Protein AF-A0AAD9DFZ0-F1 (afdb_monomer_lite)

Foldseek 3Di:
DDFAWQDCPPVPQTDTPVQLVQLVDLQHAHDLSLLQVLLVCCLVPVQPQPPRDPPDPDDPDDDDDDDQFAQEAEAEDRQVVLVCLLAPDDLVPLVVLCVVVVVLCLDDDPPDDLAHKYKYKYKHWFFLCSLPSPPDPDVPDDPGGQAIWIKIKIWIWHQHPVRQIDTDIAIEIAFLAPPPCVSSSQSSVLSVVSSVVSVHVPDDPDPDSPRHDYHYADYNHAPDRHLRSLSRSLLVSLVSSLQSDRPDPDPSDDDRVSSVVSSQVSCVVQVHRVRNSVSSSVVSSVVSNVNSVVPDDD

pLDDT: mean 82.96, std 17.92, range [28.12, 98.44]

Radius of gyration: 19.8 Å; chains: 1; bounding box: 48×50×58 Å

InterPro domains:
  IPR003653 Ulp1 protease family, C-terminal catalytic domain [PF02902] (122-259)
  IPR003653 Ulp1 protease family, C-terminal catalytic domain [PS50600] (13-239)
  IPR038765 Papain-like cysteine peptidase superfamily [SSF54001] (9-242)
  IPR044613 NEDD8-specific protease 1/2-like [PTHR46468] (11-243)

Organism: NCBI:txid267567

Sequence (298 aa):
MTNKLILNYLGDAVIYSSDLALIGCPNSWLNSDLIHFHFLRLQNEPNLVVGSVDVKSGKEDAADSRGEYSNIDCLFLDPTVISFIMHQLDESDEDEVSSLTSAWNLSPPNDADVTQQNIKRIFLPINDEHQSSHMNYTPGQHAGGSHWSLLVIDIITTTSKNNETKPKIQFYSFDSHHGYNISAAKAVANKMYSLFQHHYSSLKKDDAITRVNVIECQALQQNNGYDCGVYTLGFAEALLRLSNDKSGSNNGLLDEKAIEAAFTSYMNDMGGQIHFASNLRRRIGDDIRKLADINSPN

Secondary structure (DSSP, 8-state):
----EEEEETTTEEEEHHHHHHHHSTTPPPPHHHHHHHHHHHHH-TT-STT-----S-----------PPEEEEEE--HHHHHHHHHT--TT-HHHHHHHHHHTT-SPPTT--TT--EEEEEEEEEEGGGG-TTS---BTBPP--S-EEEEEEEEEEEE-TTS-EEEEEEEEEE-SSTTSSHHHHHHHHHHHHHHHHHH-TTS---SS-----EEE---PPPSSSS-HHHHHHHHHHHHHHHHH-TT--S-SSPPHHHHHHHHHHHHHHTTHHHHHHHHHHHHHHHHHHHHHHHTS--

Structure (mmCIF, N/CA/C/O backbone):
data_AF-A0AAD9DFZ0-F1
#
_entry.id   AF-A0AAD9DFZ0-F1
#
loop_
_atom_site.group_PDB
_atom_site.id
_atom_site.type_symbol
_atom_site.label_atom_id
_atom_site.label_alt_id
_atom_site.label_comp_id
_atom_site.label_asym_id
_atom_site.label_entity_id
_atom_site.label_seq_id
_atom_site.pdbx_PDB_ins_code
_atom_site.Cartn_x
_atom_site.Cartn_y
_atom_site.Cartn_z
_atom_site.occupancy
_atom_site.B_iso_or_equiv
_atom_site.auth_seq_id
_atom_site.auth_comp_id
_atom_site.auth_asym_id
_atom_site.auth_atom_id
_atom_site.pdbx_PDB_model_num
ATOM 1 N N . MET A 1 1 ? 7.222 -0.272 -30.567 1.00 61.06 1 MET A N 1
ATOM 2 C CA . MET A 1 1 ? 7.120 -1.653 -30.043 1.00 61.06 1 MET A CA 1
ATOM 3 C C . MET A 1 1 ? 5.706 -1.830 -29.522 1.00 61.06 1 MET A C 1
ATOM 5 O O . MET A 1 1 ? 5.192 -0.886 -28.940 1.00 61.06 1 MET A O 1
ATOM 9 N N . THR A 1 2 ? 5.052 -2.959 -29.785 1.00 83.31 2 THR A N 1
ATOM 10 C CA . THR A 1 2 ? 3.711 -3.239 -29.246 1.00 83.31 2 THR A CA 1
ATOM 11 C C . THR A 1 2 ? 3.811 -3.558 -27.758 1.00 83.31 2 THR A C 1
ATOM 13 O O . THR A 1 2 ? 4.652 -4.375 -27.385 1.00 83.31 2 THR A O 1
ATOM 16 N N . ASN A 1 3 ? 2.974 -2.938 -26.922 1.00 94.00 3 ASN A N 1
ATOM 17 C CA . ASN A 1 3 ? 2.960 -3.215 -25.489 1.00 94.00 3 ASN A CA 1
ATOM 18 C C . ASN A 1 3 ? 2.332 -4.595 -25.229 1.00 94.00 3 ASN A C 1
ATOM 20 O O . ASN A 1 3 ? 1.118 -4.755 -25.328 1.00 94.00 3 ASN A O 1
ATOM 24 N N . LYS A 1 4 ? 3.163 -5.613 -24.993 1.00 96.06 4 LYS A N 1
ATOM 25 C CA . LYS A 1 4 ? 2.734 -7.013 -24.874 1.00 96.06 4 LYS A CA 1
ATOM 26 C C . LYS A 1 4 ? 2.342 -7.321 -23.430 1.00 96.06 4 LYS A C 1
ATOM 28 O O . LYS A 1 4 ? 3.087 -6.965 -22.523 1.00 96.06 4 LYS A O 1
ATOM 33 N N . LEU A 1 5 ? 1.233 -8.032 -23.229 1.00 96.56 5 LEU A N 1
ATOM 34 C CA . LEU A 1 5 ? 0.889 -8.621 -21.933 1.00 96.56 5 LEU A CA 1
ATOM 35 C C . LEU A 1 5 ? 1.978 -9.621 -21.502 1.00 96.56 5 LEU A C 1
ATOM 37 O O . LEU A 1 5 ? 2.320 -10.526 -22.268 1.00 96.56 5 LEU A O 1
ATOM 41 N N . ILE A 1 6 ? 2.519 -9.445 -20.297 1.00 97.00 6 ILE A N 1
ATOM 42 C CA . ILE A 1 6 ? 3.545 -10.317 -19.709 1.00 97.00 6 ILE A CA 1
ATOM 43 C C . ILE A 1 6 ? 2.936 -11.237 -18.658 1.00 97.00 6 ILE A C 1
ATOM 45 O O . ILE A 1 6 ? 3.194 -12.435 -18.683 1.00 97.00 6 ILE A O 1
ATOM 49 N N . LEU A 1 7 ? 2.133 -10.688 -17.749 1.00 97.12 7 LEU A N 1
ATOM 50 C CA . LEU A 1 7 ? 1.572 -11.430 -16.627 1.00 97.12 7 LEU A CA 1
ATOM 51 C C . LEU A 1 7 ? 0.150 -10.951 -16.344 1.00 97.12 7 LEU A C 1
ATOM 53 O O . LEU A 1 7 ? -0.104 -9.753 -16.302 1.00 97.12 7 LEU A O 1
ATOM 57 N N . ASN A 1 8 ? -0.756 -11.897 -16.120 1.00 96.38 8 ASN A N 1
ATOM 58 C CA . ASN A 1 8 ? -2.024 -11.665 -15.442 1.00 96.38 8 ASN A CA 1
ATOM 59 C C . ASN A 1 8 ? -1.986 -12.473 -14.139 1.00 96.38 8 ASN A C 1
ATOM 61 O O . ASN A 1 8 ? -2.101 -13.699 -14.166 1.00 96.38 8 ASN A O 1
ATOM 65 N N . TYR A 1 9 ? -1.720 -11.803 -13.021 1.00 96.12 9 TYR A N 1
ATOM 66 C CA . TYR A 1 9 ? -1.590 -12.428 -11.713 1.00 96.12 9 TYR A CA 1
ATOM 67 C C . TYR A 1 9 ? -2.950 -12.447 -11.016 1.00 96.12 9 TYR A C 1
ATOM 69 O O . TYR A 1 9 ? -3.517 -11.398 -10.715 1.00 96.12 9 TYR A O 1
ATOM 77 N N . LEU A 1 10 ? -3.470 -13.660 -10.801 1.00 93.62 10 LEU A N 1
ATOM 78 C CA . LEU A 1 10 ? -4.752 -13.947 -10.141 1.00 93.62 10 LEU A CA 1
ATOM 79 C C . LEU A 1 10 ? -5.997 -13.298 -10.776 1.00 93.62 10 LEU A C 1
ATOM 81 O O . LEU A 1 10 ? -7.074 -13.388 -10.204 1.00 93.62 10 LEU A O 1
ATOM 85 N N . GLY A 1 11 ? -5.887 -12.707 -11.969 1.00 93.25 11 GLY A N 1
ATOM 86 C CA . GLY A 1 11 ? -6.994 -12.010 -12.630 1.00 93.25 11 GLY A CA 1
ATOM 87 C C . GLY A 1 11 ? -7.081 -10.517 -12.308 1.00 93.25 11 GLY A C 1
ATOM 88 O O . GLY A 1 11 ? -7.755 -9.804 -13.048 1.00 93.25 11 GLY A O 1
ATOM 89 N N . ASP A 1 12 ? -6.361 -10.048 -11.284 1.00 93.62 12 ASP A N 1
ATOM 90 C CA . ASP A 1 12 ? -6.528 -8.701 -10.723 1.00 93.62 12 ASP A CA 1
ATOM 91 C C . ASP A 1 12 ? -5.330 -7.777 -10.977 1.00 93.62 12 ASP A C 1
ATOM 93 O O . ASP A 1 12 ? -5.499 -6.561 -11.013 1.00 93.62 12 ASP A O 1
ATOM 97 N N . ALA A 1 13 ? -4.119 -8.316 -11.172 1.00 96.00 13 ALA A N 1
ATOM 98 C CA . ALA A 1 13 ? -2.934 -7.515 -11.484 1.00 96.00 13 ALA A CA 1
ATOM 99 C C . ALA A 1 13 ? -2.358 -7.884 -12.853 1.00 96.00 13 ALA A C 1
ATOM 101 O O . ALA A 1 13 ? -1.874 -8.998 -13.075 1.00 96.00 13 ALA A O 1
ATOM 102 N N . VAL A 1 14 ? -2.381 -6.923 -13.774 1.00 96.62 14 VAL A N 1
ATOM 103 C CA . VAL A 1 14 ? -1.966 -7.115 -15.164 1.00 96.62 14 VAL A CA 1
ATOM 104 C C . VAL A 1 14 ? -0.693 -6.322 -15.429 1.00 96.62 14 VAL A C 1
ATOM 106 O O . VAL A 1 14 ? -0.683 -5.104 -15.318 1.00 96.62 14 VAL A O 1
ATOM 109 N N . ILE A 1 15 ? 0.378 -7.017 -15.808 1.00 97.81 15 ILE A N 1
ATOM 110 C CA . ILE A 1 15 ? 1.678 -6.421 -16.123 1.00 97.81 15 ILE A CA 1
ATOM 111 C C . ILE A 1 15 ? 1.951 -6.571 -17.613 1.00 97.81 15 ILE A C 1
ATOM 113 O O . ILE A 1 15 ? 1.987 -7.684 -18.152 1.00 97.81 15 ILE A O 1
ATOM 117 N N . TYR A 1 16 ? 2.215 -5.453 -18.276 1.00 97.56 16 TYR A N 1
ATOM 118 C CA . TYR A 1 16 ? 2.670 -5.398 -19.655 1.00 97.56 16 TYR A CA 1
ATOM 119 C C . TYR A 1 16 ? 4.185 -5.183 -19.744 1.00 97.56 16 TYR A C 1
ATOM 121 O O . TYR A 1 16 ? 4.896 -4.916 -18.773 1.00 97.56 16 TYR A O 1
ATOM 129 N N . SER A 1 17 ? 4.710 -5.298 -20.962 1.00 97.12 17 SER A N 1
ATOM 130 C CA . SER A 1 17 ? 6.126 -5.093 -21.256 1.00 97.12 17 SER A CA 1
ATOM 131 C C . SER A 1 17 ? 6.617 -3.685 -20.902 1.00 97.12 17 SER A C 1
ATOM 133 O O . SER A 1 17 ? 7.783 -3.535 -20.546 1.00 97.12 17 SER A O 1
ATOM 135 N N . SER A 1 18 ? 5.747 -2.670 -20.981 1.00 97.00 18 SER A N 1
ATOM 136 C CA . SER A 1 18 ? 6.046 -1.303 -20.543 1.00 97.00 18 SER A CA 1
ATOM 137 C C . SER A 1 18 ? 6.319 -1.232 -19.047 1.00 97.00 18 SER A C 1
ATOM 139 O O . SER A 1 18 ? 7.284 -0.596 -18.638 1.00 97.00 18 SER A O 1
ATOM 141 N N . ASP A 1 19 ? 5.522 -1.930 -18.243 1.00 97.31 19 ASP A N 1
ATOM 142 C CA . ASP A 1 19 ? 5.599 -1.878 -16.782 1.00 97.31 19 ASP A CA 1
ATOM 143 C C . ASP A 1 19 ? 6.843 -2.633 -16.312 1.00 97.31 19 ASP A C 1
ATOM 145 O O . ASP A 1 19 ? 7.657 -2.119 -15.546 1.00 97.31 19 ASP A O 1
ATOM 149 N N . LEU A 1 20 ? 7.094 -3.813 -16.891 1.00 96.44 20 LEU A N 1
ATOM 150 C CA . LEU A 1 20 ? 8.329 -4.559 -16.641 1.00 96.44 20 LEU A CA 1
ATOM 151 C C . LEU A 1 20 ? 9.590 -3.776 -17.072 1.00 96.44 20 LEU A C 1
ATOM 153 O O . LEU A 1 20 ? 10.669 -3.971 -16.508 1.00 96.44 20 LEU A O 1
ATOM 157 N N . ALA A 1 21 ? 9.489 -2.869 -18.046 1.00 96.88 21 ALA A N 1
ATOM 158 C CA . ALA A 1 21 ? 10.607 -1.998 -18.400 1.00 96.88 21 ALA A CA 1
ATOM 159 C C . ALA A 1 21 ? 10.888 -0.937 -17.318 1.00 96.88 21 ALA A C 1
ATOM 161 O O . ALA A 1 21 ? 12.057 -0.625 -17.082 1.00 96.88 21 ALA A O 1
ATOM 162 N N . LEU A 1 22 ? 9.861 -0.430 -16.620 1.00 96.75 22 LEU A N 1
ATOM 163 C CA . LEU A 1 22 ? 10.023 0.537 -15.524 1.00 96.75 22 LEU A CA 1
ATOM 164 C C . LEU A 1 22 ? 10.787 -0.072 -14.343 1.00 96.75 22 LEU A C 1
ATOM 166 O O . LEU A 1 22 ? 11.696 0.562 -13.809 1.00 96.75 22 LEU A O 1
ATOM 170 N N . ILE A 1 23 ? 10.481 -1.318 -13.961 1.00 94.94 23 ILE A N 1
ATOM 171 C CA . ILE A 1 23 ? 11.211 -1.987 -12.871 1.00 94.94 23 ILE A CA 1
ATOM 172 C C . ILE A 1 23 ? 12.666 -2.290 -13.271 1.00 94.94 23 ILE A C 1
ATOM 174 O O . ILE A 1 23 ? 13.569 -2.192 -12.443 1.00 94.94 23 ILE A O 1
ATOM 178 N N . GLY A 1 24 ? 12.917 -2.599 -14.550 1.00 93.12 24 GLY A N 1
ATOM 179 C CA . GLY A 1 24 ? 14.258 -2.872 -15.081 1.00 93.12 24 GLY A CA 1
ATOM 180 C C . GLY A 1 24 ? 15.127 -1.630 -15.310 1.00 93.12 24 GLY A C 1
ATOM 181 O O . GLY A 1 24 ? 16.343 -1.759 -15.454 1.00 93.12 24 GLY A O 1
ATOM 182 N N . CYS A 1 25 ? 14.534 -0.436 -15.340 1.00 94.50 25 CYS A N 1
ATOM 183 C CA . CYS A 1 25 ? 15.241 0.823 -15.529 1.00 94.50 25 CYS A CA 1
ATOM 184 C C . CYS A 1 25 ? 15.484 1.507 -14.170 1.00 94.50 25 CYS A C 1
ATOM 186 O O . CYS A 1 25 ? 14.522 1.940 -13.533 1.00 94.50 25 CYS A O 1
ATOM 188 N N . PRO A 1 26 ? 16.747 1.669 -13.723 1.00 90.69 26 PRO A N 1
ATOM 189 C CA . PRO A 1 26 ? 17.052 2.201 -12.392 1.00 90.69 26 PRO A CA 1
ATOM 190 C C . PRO A 1 26 ? 16.451 3.580 -12.109 1.00 90.69 26 PRO A C 1
ATOM 192 O O . PRO A 1 26 ? 16.079 3.851 -10.978 1.00 90.69 26 PRO A O 1
ATOM 195 N N . AS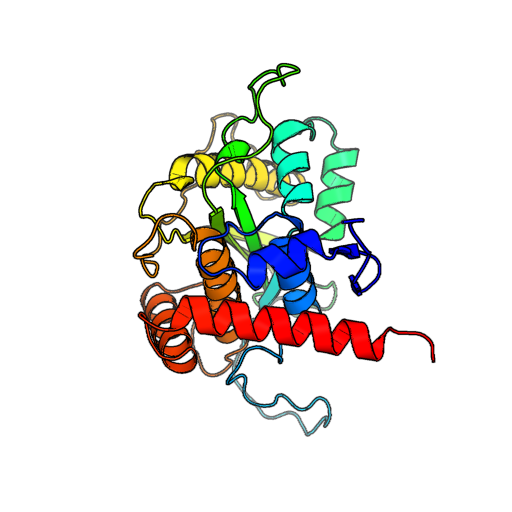N A 1 27 ? 16.312 4.418 -13.140 1.00 93.19 27 ASN A N 1
ATOM 196 C CA . ASN A 1 27 ? 15.885 5.811 -12.999 1.00 93.19 27 ASN A CA 1
ATOM 197 C C . ASN A 1 27 ? 14.392 6.028 -13.301 1.00 93.19 27 ASN A C 1
ATOM 199 O O . ASN A 1 27 ? 13.963 7.169 -13.461 1.00 93.19 27 ASN A O 1
ATOM 203 N N . SER A 1 28 ? 13.612 4.955 -13.468 1.00 94.50 28 SER A N 1
ATOM 204 C CA . SER A 1 28 ? 12.189 5.057 -13.817 1.00 94.50 28 SER A CA 1
ATOM 205 C C . SER A 1 28 ? 11.296 5.016 -12.587 1.00 94.50 28 SER A C 1
ATOM 207 O O . SER A 1 28 ? 11.529 4.235 -11.662 1.00 94.50 28 SER A O 1
ATOM 209 N N . TRP A 1 29 ? 10.240 5.825 -12.608 1.00 95.75 29 TRP A N 1
ATOM 210 C CA . TRP A 1 29 ? 9.201 5.807 -11.582 1.00 95.75 29 TRP A CA 1
ATOM 211 C C . TRP A 1 29 ? 8.365 4.540 -11.722 1.00 95.75 29 TRP A C 1
ATOM 213 O O . TRP A 1 29 ? 8.092 4.095 -12.839 1.00 95.75 29 TRP A O 1
ATOM 223 N N . LEU A 1 30 ? 7.973 3.950 -10.593 1.00 96.50 30 LEU A N 1
ATOM 224 C CA . LEU A 1 30 ? 7.003 2.859 -10.614 1.00 96.50 30 LEU A CA 1
ATOM 225 C C . LEU A 1 30 ? 5.607 3.437 -10.866 1.00 96.50 30 LEU A C 1
ATOM 227 O O . LEU A 1 30 ? 5.265 4.492 -10.326 1.00 96.50 30 LEU A O 1
ATOM 231 N N . ASN A 1 31 ? 4.814 2.746 -11.679 1.00 95.31 31 ASN A N 1
ATOM 232 C CA . ASN A 1 31 ? 3.404 3.058 -11.891 1.00 95.31 31 ASN A CA 1
ATOM 233 C C . ASN A 1 31 ? 2.510 2.276 -10.916 1.00 95.31 31 ASN A C 1
ATOM 235 O O . ASN A 1 31 ? 2.979 1.397 -10.191 1.00 95.31 31 ASN A O 1
ATOM 239 N N . SER A 1 32 ? 1.213 2.589 -10.925 1.00 95.94 32 SER A N 1
ATOM 240 C CA . SER A 1 32 ? 0.197 1.910 -10.114 1.00 95.94 32 SER A CA 1
ATOM 241 C C . SER A 1 32 ? 0.181 0.399 -10.334 1.00 95.94 32 SER A C 1
ATOM 243 O O . SER A 1 32 ? 0.070 -0.336 -9.361 1.00 95.94 32 SER A O 1
ATOM 245 N N . ASP A 1 33 ? 0.366 -0.069 -11.571 1.00 97.00 33 ASP A N 1
ATOM 246 C CA . ASP A 1 33 ? 0.278 -1.495 -11.914 1.00 97.00 33 ASP A CA 1
ATOM 247 C C . ASP A 1 33 ? 1.359 -2.324 -11.209 1.00 97.00 33 ASP A C 1
ATOM 249 O O . ASP A 1 33 ? 1.083 -3.400 -10.678 1.00 97.00 33 ASP A O 1
ATOM 253 N N . LEU A 1 34 ? 2.591 -1.805 -11.131 1.00 98.00 34 LEU A N 1
ATOM 254 C CA . LEU A 1 34 ? 3.673 -2.451 -10.382 1.00 98.00 34 LEU A CA 1
ATOM 255 C C . LEU A 1 34 ? 3.439 -2.418 -8.870 1.00 98.00 34 LEU A C 1
ATOM 257 O O . LEU A 1 34 ? 3.774 -3.390 -8.187 1.00 98.00 34 LEU A O 1
ATOM 261 N N . ILE A 1 35 ? 2.887 -1.316 -8.350 1.00 98.19 35 ILE A N 1
ATOM 262 C CA . ILE A 1 35 ? 2.565 -1.202 -6.925 1.00 98.19 35 ILE A CA 1
ATOM 263 C C . ILE A 1 35 ? 1.465 -2.200 -6.552 1.00 98.19 35 ILE A C 1
ATOM 265 O O . ILE A 1 35 ? 1.650 -2.987 -5.623 1.00 98.19 35 ILE A O 1
ATOM 269 N N . HIS A 1 36 ? 0.375 -2.221 -7.323 1.00 97.94 36 HIS A N 1
ATOM 270 C CA . HIS A 1 36 ? -0.750 -3.141 -7.166 1.00 97.94 36 HIS A CA 1
ATOM 271 C C . HIS A 1 36 ? -0.315 -4.600 -7.265 1.00 97.94 36 HIS A C 1
ATOM 273 O O . HIS A 1 36 ? -0.578 -5.376 -6.352 1.00 97.94 36 HIS A O 1
ATOM 279 N N . PHE A 1 37 ? 0.433 -4.971 -8.312 1.00 97.94 37 PHE A N 1
ATOM 280 C CA . PHE A 1 37 ? 0.969 -6.328 -8.451 1.00 97.94 37 PHE A CA 1
ATOM 281 C C . PHE A 1 37 ? 1.731 -6.768 -7.201 1.00 97.94 37 PHE A C 1
ATOM 283 O O . PHE A 1 37 ? 1.524 -7.874 -6.697 1.00 97.94 37 PHE A O 1
ATOM 290 N N . HIS A 1 38 ? 2.610 -5.906 -6.689 1.00 97.81 38 HIS A N 1
ATOM 291 C CA . HIS A 1 38 ? 3.400 -6.245 -5.518 1.00 97.81 38 HIS A CA 1
ATOM 292 C C . HIS A 1 38 ? 2.527 -6.387 -4.268 1.00 97.81 38 HIS A C 1
ATOM 294 O O . HIS A 1 38 ? 2.678 -7.353 -3.528 1.00 97.81 38 HIS A O 1
ATOM 300 N N . PHE A 1 39 ? 1.582 -5.472 -4.060 1.00 97.75 39 PHE A N 1
ATOM 301 C CA . PHE A 1 39 ? 0.649 -5.484 -2.932 1.00 97.75 39 PHE A CA 1
ATOM 302 C C . PHE A 1 39 ? -0.247 -6.726 -2.940 1.00 97.75 39 PHE A C 1
ATOM 304 O O . PHE A 1 39 ? -0.338 -7.431 -1.934 1.00 97.75 39 PHE A O 1
ATOM 311 N N . LEU A 1 40 ? -0.821 -7.060 -4.097 1.00 96.50 40 LEU A N 1
ATOM 312 C CA . LEU A 1 40 ? -1.621 -8.265 -4.285 1.00 96.50 40 LEU A CA 1
ATOM 313 C C . LEU A 1 40 ? -0.801 -9.531 -4.019 1.00 96.50 40 LEU A C 1
ATOM 315 O O . LEU A 1 40 ? -1.296 -10.489 -3.423 1.00 96.50 40 LEU A O 1
ATOM 319 N N . ARG A 1 41 ? 0.472 -9.541 -4.414 1.00 95.12 41 ARG A N 1
ATOM 320 C CA . ARG A 1 41 ? 1.362 -10.653 -4.102 1.00 95.12 41 ARG A CA 1
ATOM 321 C C . ARG A 1 41 ? 1.671 -10.752 -2.611 1.00 95.12 41 ARG A C 1
ATOM 323 O O . ARG A 1 41 ? 1.625 -11.853 -2.081 1.00 95.12 41 ARG A O 1
ATOM 330 N N . LEU A 1 42 ? 1.939 -9.647 -1.916 1.00 94.00 42 LEU A N 1
ATOM 331 C CA . LEU A 1 42 ? 2.152 -9.665 -0.461 1.00 94.00 42 LEU A CA 1
ATOM 332 C C . LEU A 1 42 ? 0.922 -10.177 0.299 1.00 94.00 42 LEU A C 1
ATOM 334 O O . LEU A 1 42 ? 1.073 -10.917 1.270 1.00 94.00 42 LEU A O 1
ATOM 338 N N . GLN A 1 43 ? -0.282 -9.848 -0.177 1.00 93.38 43 GLN A N 1
ATOM 339 C CA . GLN A 1 43 ? -1.541 -10.357 0.369 1.00 93.38 43 GLN A CA 1
ATOM 340 C C . GLN A 1 43 ? -1.665 -11.886 0.244 1.00 93.38 43 GLN A C 1
ATOM 342 O O . GLN A 1 43 ? -2.142 -12.539 1.170 1.00 93.38 43 GLN A O 1
ATOM 347 N N . ASN A 1 44 ? -1.265 -12.455 -0.899 1.00 92.19 44 ASN A N 1
ATOM 348 C CA . ASN A 1 44 ? -1.477 -13.874 -1.220 1.00 92.19 44 ASN A CA 1
ATOM 349 C C . ASN A 1 44 ? -0.281 -14.774 -0.871 1.00 92.19 44 ASN A C 1
ATOM 351 O O . ASN A 1 44 ? -0.442 -15.970 -0.636 1.00 92.19 44 ASN A O 1
ATOM 355 N N . GLU A 1 45 ? 0.923 -14.210 -0.816 1.00 89.25 45 GLU A N 1
ATOM 356 C CA . GLU A 1 45 ? 2.183 -14.921 -0.593 1.00 89.25 45 GLU A CA 1
ATOM 357 C C . GLU A 1 45 ? 2.990 -14.281 0.564 1.00 89.25 45 GLU A C 1
ATOM 359 O O . GLU A 1 45 ? 4.163 -13.934 0.387 1.00 89.25 45 GLU A O 1
ATOM 364 N N . PRO A 1 46 ? 2.418 -14.145 1.781 1.00 78.00 46 PRO A N 1
ATOM 365 C CA . PRO A 1 46 ? 3.018 -13.365 2.872 1.00 78.00 46 PRO A CA 1
ATOM 366 C C . PRO A 1 46 ? 4.353 -13.921 3.398 1.00 78.00 46 PRO A C 1
ATOM 368 O O . PRO A 1 46 ? 5.095 -13.212 4.073 1.00 78.00 46 PRO A O 1
ATOM 371 N N . ASN A 1 47 ? 4.686 -15.174 3.073 1.00 74.88 47 ASN A N 1
ATOM 372 C CA . ASN A 1 47 ? 5.940 -15.825 3.466 1.00 74.88 47 ASN A CA 1
ATOM 373 C C . ASN A 1 47 ? 7.105 -15.565 2.493 1.00 74.88 47 ASN A C 1
ATOM 375 O O . ASN A 1 47 ? 8.228 -15.975 2.770 1.00 74.88 47 ASN A O 1
ATOM 379 N N . LEU A 1 48 ? 6.872 -14.925 1.339 1.00 68.94 48 LEU A N 1
ATOM 380 C CA . LEU A 1 48 ? 7.923 -14.711 0.331 1.00 68.94 48 LEU A CA 1
ATOM 381 C C . LEU A 1 48 ? 8.825 -13.508 0.598 1.00 68.94 48 LEU A C 1
ATOM 383 O O . LEU A 1 48 ? 9.773 -13.262 -0.155 1.00 68.94 48 LEU A O 1
ATOM 387 N N . VAL A 1 49 ? 8.567 -12.759 1.666 1.00 68.31 49 VAL A N 1
ATOM 388 C CA . VAL A 1 49 ? 9.470 -11.689 2.062 1.00 68.31 49 VAL A CA 1
ATOM 389 C C . VAL A 1 49 ? 10.793 -12.320 2.524 1.00 68.31 49 VAL A C 1
ATOM 391 O O . VAL A 1 49 ? 10.785 -13.237 3.342 1.00 68.31 49 VAL A O 1
ATOM 394 N N . VAL A 1 50 ? 11.936 -11.880 1.981 1.00 58.91 50 VAL A N 1
ATOM 395 C CA . VAL A 1 50 ? 13.272 -12.456 2.284 1.00 58.91 50 VAL A CA 1
ATOM 396 C C . VAL A 1 50 ? 13.477 -12.611 3.806 1.00 58.91 50 VAL A C 1
ATOM 398 O O . VAL A 1 50 ? 13.057 -11.765 4.566 1.00 58.91 50 VAL A O 1
ATOM 401 N N . GLY A 1 51 ? 14.053 -13.696 4.318 1.00 52.50 51 GLY A N 1
ATOM 402 C CA . GLY A 1 51 ? 14.270 -13.828 5.773 1.00 52.50 51 GLY A CA 1
ATOM 403 C C . GLY A 1 51 ? 13.010 -14.026 6.634 1.00 52.50 51 GLY A C 1
ATOM 404 O O . GLY A 1 51 ? 13.133 -14.091 7.856 1.00 52.50 51 GLY A O 1
ATOM 405 N N . SER A 1 52 ? 11.821 -14.186 6.037 1.00 46.94 52 SER A N 1
ATOM 406 C CA . SER A 1 52 ? 10.686 -14.801 6.736 1.00 46.94 52 SER A CA 1
ATOM 407 C C . SER A 1 52 ? 11.104 -16.214 7.131 1.00 46.94 52 SER A C 1
ATOM 409 O O . SER A 1 52 ? 11.461 -17.021 6.273 1.00 46.94 52 SER A O 1
ATOM 411 N N . VAL A 1 53 ? 11.122 -16.510 8.429 1.00 42.69 53 VAL A N 1
ATOM 412 C CA . VAL A 1 53 ? 11.330 -17.877 8.917 1.00 42.69 53 VAL A CA 1
ATOM 413 C C . VAL A 1 53 ? 10.251 -18.750 8.279 1.00 42.69 53 VAL A C 1
ATOM 415 O O . VAL A 1 53 ? 9.080 -18.386 8.345 1.00 42.69 53 VAL A O 1
ATOM 418 N N . ASP A 1 54 ? 10.638 -19.864 7.647 1.00 35.81 54 ASP A N 1
ATOM 419 C CA . ASP A 1 54 ? 9.724 -20.837 7.038 1.00 35.81 54 ASP A CA 1
ATOM 420 C C . ASP A 1 54 ? 8.624 -21.238 8.037 1.00 35.81 54 ASP A C 1
ATOM 422 O O . ASP A 1 54 ? 8.783 -22.173 8.829 1.00 35.81 54 ASP A O 1
ATOM 426 N N . VAL A 1 55 ? 7.469 -20.572 7.988 1.00 40.97 55 VAL A N 1
ATOM 427 C CA . VAL A 1 55 ? 6.250 -21.067 8.623 1.00 40.97 55 VAL A CA 1
ATOM 428 C C . VAL A 1 55 ? 5.716 -22.138 7.688 1.00 40.97 55 VAL A C 1
ATOM 430 O O . VAL A 1 55 ? 4.844 -21.902 6.852 1.00 40.97 55 VAL A O 1
ATOM 433 N N . LYS A 1 56 ? 6.299 -23.336 7.787 1.00 34.41 56 LYS A N 1
ATOM 434 C CA . LYS A 1 56 ? 5.727 -24.526 7.165 1.00 34.41 56 LYS A CA 1
ATOM 435 C C . LYS A 1 56 ? 4.286 -24.656 7.641 1.00 34.41 56 LYS A C 1
ATOM 437 O O . LYS A 1 56 ? 4.024 -24.849 8.827 1.00 34.41 56 LYS A O 1
ATOM 442 N N . SER A 1 57 ? 3.363 -24.569 6.696 1.00 35.94 57 SER A N 1
ATOM 443 C CA . SER A 1 57 ? 2.007 -25.052 6.870 1.00 35.94 57 SER A CA 1
ATOM 444 C C . SER A 1 57 ? 2.052 -26.541 7.234 1.00 35.94 57 SER A C 1
ATOM 446 O O . SER A 1 57 ? 2.623 -27.361 6.517 1.00 35.94 57 SER A O 1
ATOM 448 N N . GLY A 1 58 ? 1.443 -26.885 8.370 1.00 31.59 58 GLY A N 1
ATOM 449 C CA . GLY A 1 58 ? 1.049 -28.254 8.698 1.00 31.59 58 GLY A CA 1
ATOM 450 C C . GLY A 1 58 ? 1.970 -29.015 9.652 1.00 31.59 58 GLY A C 1
ATOM 451 O O . GLY A 1 58 ? 2.787 -29.828 9.224 1.00 31.59 58 GLY A O 1
ATOM 452 N N . LYS A 1 59 ? 1.709 -28.864 10.953 1.00 28.12 59 LYS A N 1
ATOM 453 C CA . LYS A 1 59 ? 1.218 -29.969 11.791 1.00 28.12 59 LYS A CA 1
ATOM 454 C C . LYS A 1 59 ? 0.514 -29.405 13.024 1.00 28.12 59 LYS A C 1
ATOM 456 O O . LYS A 1 59 ? 1.083 -28.604 13.757 1.00 28.12 59 LYS A O 1
ATOM 461 N N . GLU A 1 60 ? -0.740 -29.812 13.195 1.00 41.91 60 GLU A N 1
ATOM 462 C CA . GLU A 1 60 ? -1.473 -29.729 14.454 1.00 41.91 60 GLU A CA 1
ATOM 463 C C . GLU A 1 60 ? -0.722 -30.567 15.493 1.00 41.91 60 GLU A C 1
ATOM 465 O O . GLU A 1 60 ? -0.952 -31.766 15.609 1.00 41.91 60 GLU A O 1
ATOM 470 N N . ASP A 1 61 ? 0.202 -29.953 16.224 1.00 31.69 61 ASP A N 1
ATOM 471 C CA . ASP A 1 61 ? 0.788 -30.565 17.407 1.00 31.69 61 ASP A CA 1
ATOM 472 C C . ASP A 1 61 ? 0.384 -29.739 18.632 1.00 31.69 61 ASP A C 1
ATOM 474 O O . ASP A 1 61 ? 0.814 -28.606 18.828 1.00 31.69 61 ASP A O 1
ATOM 478 N N . ALA A 1 62 ? -0.535 -30.353 19.380 1.00 34.12 62 ALA A N 1
ATOM 479 C CA . ALA A 1 62 ? -0.870 -30.218 20.792 1.00 34.12 62 ALA A CA 1
ATOM 480 C C . ALA A 1 62 ? -0.723 -28.842 21.471 1.00 34.12 62 ALA A C 1
ATOM 482 O O . ALA A 1 62 ? 0.364 -28.317 21.688 1.00 34.12 62 ALA A O 1
ATOM 483 N N . ALA A 1 63 ? -1.875 -28.371 21.954 1.00 43.97 63 ALA A N 1
ATOM 484 C CA . ALA A 1 63 ? -2.038 -27.385 23.009 1.00 43.97 63 ALA A CA 1
ATOM 485 C C . ALA A 1 63 ? -0.961 -27.482 24.106 1.00 43.97 63 ALA A C 1
ATOM 487 O O . ALA A 1 63 ? -0.953 -28.425 24.896 1.00 43.97 63 ALA A O 1
ATOM 488 N N . ASP A 1 64 ? -0.125 -26.450 24.204 1.00 34.72 64 ASP A N 1
ATOM 489 C CA . ASP A 1 64 ? 0.513 -26.070 25.456 1.00 34.72 64 ASP A CA 1
ATOM 490 C C . ASP A 1 64 ? 0.589 -24.538 25.562 1.00 34.72 64 ASP A C 1
ATOM 492 O O . ASP A 1 64 ? 0.486 -23.787 24.597 1.00 34.72 64 ASP A O 1
ATOM 496 N N . SER A 1 65 ? 0.629 -24.101 26.802 1.00 40.12 65 SER A N 1
ATOM 497 C CA . SER A 1 65 ? -0.002 -22.932 27.383 1.00 40.12 65 SER A CA 1
ATOM 498 C C . SER A 1 65 ? 0.792 -21.613 27.303 1.00 40.12 65 SER A C 1
ATOM 500 O O . SER A 1 65 ? 2.009 -21.582 27.440 1.00 40.12 65 SER A O 1
ATOM 502 N N . ARG A 1 66 ? 0.024 -20.507 27.251 1.00 38.31 66 ARG A N 1
ATOM 503 C CA . ARG A 1 66 ? 0.351 -19.115 27.654 1.00 38.31 66 ARG A CA 1
ATOM 504 C C . ARG A 1 66 ? 1.224 -18.252 26.726 1.00 38.31 66 ARG A C 1
ATOM 506 O O . ARG A 1 66 ? 2.400 -18.019 26.978 1.00 38.31 66 ARG A O 1
ATOM 513 N N . GLY A 1 67 ? 0.524 -17.595 25.802 1.00 34.12 67 GLY A N 1
ATOM 514 C CA . GLY A 1 67 ? 0.794 -16.239 25.317 1.00 34.12 67 GLY A CA 1
ATOM 515 C C . GLY A 1 67 ? -0.418 -15.748 24.518 1.00 34.12 67 GLY A C 1
ATOM 516 O O . GLY A 1 67 ? -0.761 -16.363 23.513 1.00 34.12 67 GLY A O 1
ATOM 517 N N . GLU A 1 68 ? -1.117 -14.706 24.983 1.00 45.75 68 GLU A N 1
ATOM 518 C CA . GLU A 1 68 ? -2.180 -14.022 24.222 1.00 45.75 68 GLU A CA 1
ATOM 519 C C . GLU A 1 68 ? -1.535 -13.271 23.048 1.00 45.75 68 GLU A C 1
ATOM 521 O O . GLU A 1 68 ? -1.224 -12.087 23.141 1.00 45.75 68 GLU A O 1
ATOM 526 N N . TYR A 1 69 ? -1.254 -13.970 21.951 1.00 49.41 69 TYR A N 1
ATOM 527 C CA . TYR A 1 69 ? -0.753 -13.323 20.743 1.00 49.41 69 TYR A CA 1
ATOM 528 C C . TYR A 1 69 ? -1.921 -12.696 19.983 1.00 49.41 69 TYR A C 1
ATOM 530 O O . TYR A 1 69 ? -2.906 -13.367 19.673 1.00 49.41 69 TYR A O 1
ATOM 538 N N . SER A 1 70 ? -1.805 -11.404 19.677 1.00 58.56 70 SER A N 1
ATOM 539 C CA . SER A 1 70 ? -2.737 -10.728 18.775 1.00 58.56 70 SER A CA 1
ATOM 540 C C . SER A 1 70 ? -2.575 -11.299 17.365 1.00 58.56 70 SER A C 1
ATOM 542 O O . SER A 1 70 ? -1.463 -11.402 16.849 1.00 58.56 70 SER A O 1
ATOM 544 N N . ASN A 1 71 ? -3.682 -11.709 16.745 1.00 72.81 71 ASN A N 1
ATOM 545 C CA . ASN A 1 71 ? -3.677 -12.098 15.339 1.00 72.81 71 ASN A CA 1
ATOM 546 C C . ASN A 1 71 ? -3.718 -10.815 14.496 1.00 72.81 71 ASN A C 1
ATOM 548 O O . ASN A 1 71 ? -4.680 -10.049 14.613 1.00 72.81 71 ASN A O 1
ATOM 552 N N . ILE A 1 72 ? -2.668 -10.563 13.710 1.00 85.19 72 ILE A N 1
ATOM 553 C CA . ILE A 1 72 ? -2.588 -9.409 12.809 1.00 85.19 72 ILE A CA 1
ATOM 554 C C . ILE A 1 72 ? -3.008 -9.869 11.414 1.00 85.19 72 ILE A C 1
ATOM 556 O O . ILE A 1 72 ? -2.284 -10.599 10.742 1.00 85.19 72 ILE A O 1
ATOM 560 N N . ASP A 1 73 ? -4.181 -9.426 10.979 1.00 89.62 73 ASP A N 1
ATOM 561 C CA . ASP A 1 73 ? -4.682 -9.604 9.622 1.00 89.62 73 ASP A CA 1
ATOM 562 C C . ASP A 1 73 ? -4.242 -8.404 8.771 1.00 89.62 73 ASP A C 1
ATOM 564 O O . ASP A 1 73 ? -4.520 -7.255 9.114 1.00 89.62 73 ASP A O 1
ATOM 568 N N . CYS A 1 74 ? -3.529 -8.656 7.675 1.00 93.25 74 CYS A N 1
ATOM 569 C CA . CYS A 1 74 ? -3.038 -7.611 6.781 1.00 93.25 74 CYS A CA 1
ATOM 570 C C . CYS A 1 74 ? -3.938 -7.482 5.543 1.00 93.25 74 CYS A C 1
ATOM 572 O O . CYS A 1 74 ? -4.315 -8.485 4.939 1.00 93.25 74 CYS A O 1
ATOM 574 N N . LEU A 1 75 ? -4.244 -6.246 5.146 1.00 95.69 75 LEU A N 1
ATOM 575 C CA . LEU A 1 75 ? -4.963 -5.909 3.917 1.00 95.69 75 LEU A CA 1
ATOM 576 C C . LEU A 1 75 ? -4.149 -4.917 3.086 1.00 95.69 75 LEU A C 1
ATOM 578 O O . LEU A 1 75 ? -3.836 -3.833 3.567 1.00 95.69 75 LEU A O 1
ATOM 582 N N . PHE A 1 76 ? -3.845 -5.249 1.838 1.00 97.50 76 PHE A N 1
ATOM 583 C CA . PHE A 1 76 ? -3.157 -4.358 0.904 1.00 97.50 76 PHE A CA 1
ATOM 584 C C . PHE A 1 76 ? -4.152 -3.793 -0.114 1.00 97.50 76 PHE A C 1
ATOM 586 O O . PHE A 1 76 ? -4.780 -4.556 -0.844 1.00 97.50 76 PHE A O 1
ATOM 593 N N . LEU A 1 77 ? -4.316 -2.466 -0.158 1.00 97.31 77 LEU A N 1
ATOM 594 C CA . LEU A 1 77 ? -5.234 -1.817 -1.098 1.00 97.31 77 LEU A CA 1
ATOM 595 C C . LEU A 1 77 ? -4.539 -1.435 -2.407 1.00 97.31 77 LEU A C 1
ATOM 597 O O . LEU A 1 77 ? -3.421 -0.918 -2.410 1.00 97.31 77 LEU A O 1
ATOM 601 N N . ASP A 1 78 ? -5.248 -1.649 -3.512 1.00 95.62 78 ASP A N 1
ATOM 602 C CA . ASP A 1 78 ? -4.870 -1.186 -4.847 1.00 95.62 78 ASP A CA 1
ATOM 603 C C . ASP A 1 78 ? -4.871 0.363 -4.895 1.00 95.62 78 ASP A C 1
ATOM 605 O O . ASP A 1 78 ? -5.833 0.983 -4.420 1.00 95.62 78 ASP A O 1
ATOM 609 N N . PRO A 1 79 ? -3.841 1.016 -5.478 1.00 95.44 79 PRO A N 1
ATOM 610 C CA . PRO A 1 79 ? -3.875 2.447 -5.789 1.00 95.44 79 PRO A CA 1
ATOM 611 C C . PRO A 1 79 ? -5.182 2.932 -6.445 1.00 95.44 79 PRO A C 1
ATOM 613 O O . PRO A 1 79 ? -5.665 4.016 -6.121 1.00 95.44 79 PRO A O 1
ATOM 616 N N . THR A 1 80 ? -5.789 2.140 -7.335 1.00 93.25 80 THR A N 1
ATOM 617 C CA . THR A 1 80 ? -7.040 2.495 -8.026 1.00 93.25 80 THR A CA 1
ATOM 618 C C . THR A 1 80 ? -8.238 2.538 -7.079 1.00 93.25 80 THR A C 1
ATOM 620 O O . THR A 1 80 ? -9.081 3.426 -7.204 1.00 93.25 80 THR A O 1
ATOM 623 N N . VAL A 1 81 ? -8.282 1.655 -6.075 1.00 94.50 81 VAL A N 1
ATOM 624 C CA . VAL A 1 81 ? -9.308 1.666 -5.021 1.00 94.50 81 VAL A CA 1
ATOM 625 C C . VAL A 1 81 ? -9.179 2.930 -4.173 1.00 94.50 81 VAL A C 1
ATOM 627 O O . VAL A 1 81 ? -10.184 3.554 -3.843 1.00 94.50 81 VAL A O 1
ATOM 630 N N . ILE A 1 82 ? -7.953 3.363 -3.867 1.00 95.06 82 ILE A N 1
ATOM 631 C CA . ILE A 1 82 ? -7.720 4.614 -3.129 1.00 95.06 82 ILE A CA 1
ATOM 632 C C . ILE A 1 82 ? -8.150 5.817 -3.966 1.00 95.06 82 ILE A C 1
ATOM 634 O O . ILE A 1 82 ? -8.845 6.694 -3.459 1.00 95.06 82 ILE A O 1
ATOM 638 N N . SER A 1 83 ? -7.795 5.841 -5.250 1.00 92.56 83 SER A N 1
ATOM 639 C CA . SER A 1 83 ? -8.225 6.889 -6.179 1.00 92.56 83 SER A CA 1
ATOM 640 C C . SER A 1 83 ? -9.756 6.974 -6.263 1.00 92.56 83 SER A C 1
ATOM 642 O O . SER A 1 83 ? -10.330 8.058 -6.145 1.00 92.56 83 SER A O 1
ATOM 644 N N . PHE A 1 84 ? -10.438 5.830 -6.362 1.00 92.62 84 PHE A N 1
ATOM 645 C CA . PHE A 1 84 ? -11.898 5.750 -6.326 1.00 92.62 84 PHE A CA 1
ATOM 646 C C . PHE A 1 84 ? -12.475 6.323 -5.021 1.00 92.62 84 PHE A C 1
ATOM 648 O O . PHE A 1 84 ? -13.327 7.214 -5.070 1.00 92.62 84 PHE A O 1
ATOM 655 N N . ILE A 1 85 ? -11.956 5.897 -3.863 1.00 92.50 85 ILE A N 1
ATOM 656 C CA . ILE A 1 85 ? -12.360 6.420 -2.548 1.00 92.50 85 ILE A CA 1
ATOM 657 C C . ILE A 1 85 ? -12.189 7.942 -2.489 1.00 92.50 85 ILE A C 1
ATOM 659 O O . ILE A 1 85 ? -13.048 8.645 -1.963 1.00 92.50 85 ILE A O 1
ATOM 663 N N . MET A 1 86 ? -11.094 8.473 -3.028 1.00 91.00 86 MET A N 1
ATOM 664 C CA . MET A 1 86 ? -10.774 9.895 -2.913 1.00 91.00 86 MET A CA 1
ATOM 665 C C . MET A 1 86 ? -11.539 10.795 -3.880 1.00 91.00 86 MET A C 1
ATOM 667 O O . MET A 1 86 ? -11.768 11.959 -3.548 1.00 91.00 86 MET A O 1
ATOM 671 N N . HIS A 1 87 ? -11.917 10.293 -5.055 1.00 87.94 87 HIS A N 1
ATOM 672 C CA . HIS A 1 87 ? -12.422 11.138 -6.142 1.00 87.94 87 HIS A CA 1
ATOM 673 C C . HIS A 1 87 ? -13.840 10.805 -6.609 1.00 87.94 87 HIS A C 1
ATOM 675 O O . HIS A 1 87 ? -14.444 11.635 -7.286 1.00 87.94 87 HIS A O 1
ATOM 681 N N . GLN A 1 88 ? -14.360 9.616 -6.299 1.00 89.06 88 GLN A N 1
ATOM 682 C CA . GLN A 1 88 ? -15.638 9.134 -6.838 1.00 89.06 88 GLN A CA 1
ATOM 683 C C . GLN A 1 88 ? -16.625 8.707 -5.751 1.00 89.06 88 GLN A C 1
ATOM 685 O O . GLN A 1 88 ? -17.817 8.930 -5.925 1.00 89.06 88 GLN A O 1
ATOM 690 N N . LEU A 1 89 ? -16.137 8.156 -4.635 1.00 89.38 89 LEU A N 1
ATOM 691 C CA . LEU A 1 89 ? -16.985 7.678 -3.546 1.00 89.38 89 LEU A CA 1
ATOM 692 C C . LEU A 1 89 ? -17.706 8.830 -2.829 1.00 89.38 89 LEU A C 1
ATOM 694 O O . LEU A 1 89 ? -17.075 9.672 -2.165 1.00 89.38 89 LEU A O 1
ATOM 698 N N . ASP A 1 90 ? -19.034 8.814 -2.915 1.00 87.19 90 ASP A N 1
ATOM 699 C CA . ASP A 1 90 ? -19.919 9.678 -2.141 1.00 87.19 90 ASP A CA 1
ATOM 700 C C . ASP A 1 90 ? -20.149 9.061 -0.752 1.00 87.19 90 ASP A C 1
ATOM 702 O O . ASP A 1 90 ? -20.737 7.996 -0.612 1.00 87.19 90 ASP A O 1
ATOM 706 N N . GLU A 1 91 ? -19.688 9.734 0.306 1.00 81.94 91 GLU A N 1
ATOM 707 C CA . GLU A 1 91 ? -19.852 9.255 1.691 1.00 81.94 91 GLU A CA 1
ATOM 708 C C . GLU A 1 91 ? -21.317 9.246 2.155 1.00 81.94 91 GLU A C 1
ATOM 710 O O . GLU A 1 91 ? -21.633 8.645 3.181 1.00 81.94 91 GLU A O 1
ATOM 715 N N . SER A 1 92 ? -22.213 9.922 1.429 1.00 83.19 92 SER A N 1
ATOM 716 C CA . SER A 1 92 ? -23.650 9.876 1.700 1.00 83.19 92 SER A CA 1
ATOM 717 C C . SER A 1 92 ? -24.350 8.657 1.091 1.00 83.19 92 SER A C 1
ATOM 719 O O . SER A 1 92 ? -25.469 8.347 1.507 1.00 83.19 92 SER A O 1
ATOM 721 N N . ASP A 1 93 ? -23.699 7.941 0.167 1.00 88.19 93 ASP A N 1
ATOM 722 C CA . ASP A 1 93 ? -24.193 6.676 -0.375 1.00 88.19 93 ASP A CA 1
ATOM 723 C C . ASP A 1 93 ? -23.852 5.528 0.591 1.00 88.19 93 ASP A C 1
ATOM 725 O O . ASP A 1 93 ? -22.781 4.916 0.553 1.00 88.19 93 ASP A O 1
ATOM 729 N N . GLU A 1 94 ? -24.769 5.263 1.526 1.00 86.62 94 GLU A N 1
ATOM 730 C CA . GLU A 1 94 ? -24.577 4.238 2.556 1.00 86.62 94 GLU A CA 1
ATOM 731 C C . GLU A 1 94 ? -24.415 2.824 1.972 1.00 86.62 94 GLU A C 1
ATOM 733 O O . GLU A 1 94 ? -23.693 2.013 2.557 1.00 86.62 94 GLU A O 1
ATOM 738 N N . ASP A 1 95 ? -25.035 2.533 0.824 1.00 88.12 95 ASP A N 1
ATOM 739 C CA . ASP A 1 95 ? -24.961 1.220 0.179 1.00 88.12 95 ASP A CA 1
ATOM 740 C C . ASP A 1 95 ? -23.570 0.997 -0.433 1.00 88.12 95 ASP A C 1
ATOM 742 O O . ASP A 1 95 ? -22.963 -0.064 -0.240 1.00 88.12 95 ASP A O 1
ATOM 746 N N . GLU A 1 96 ? -23.022 2.009 -1.112 1.00 89.06 96 GLU A N 1
ATOM 747 C CA . GLU A 1 96 ? -21.677 1.955 -1.692 1.00 89.06 96 GLU A CA 1
ATOM 748 C C . GLU A 1 96 ? -20.598 1.839 -0.603 1.00 89.06 96 GLU A C 1
ATOM 750 O O . GLU A 1 96 ? -19.725 0.962 -0.661 1.00 89.06 96 GLU A O 1
ATOM 755 N N . VAL A 1 97 ? -20.709 2.651 0.455 1.00 88.81 97 VAL A N 1
ATOM 756 C CA . VAL A 1 97 ? -19.814 2.596 1.620 1.00 88.81 97 VAL A CA 1
ATOM 757 C C . VAL A 1 97 ? -19.906 1.239 2.327 1.00 88.81 97 VAL A C 1
ATOM 759 O O . VAL A 1 97 ? -18.874 0.651 2.678 1.00 88.81 97 VAL A O 1
ATOM 762 N N . SER A 1 98 ? -21.114 0.700 2.521 1.00 86.81 98 SER A N 1
ATOM 763 C CA . SER A 1 98 ? -21.316 -0.598 3.175 1.00 86.81 98 SER A CA 1
ATOM 764 C C . SER A 1 98 ? -20.742 -1.746 2.346 1.00 86.81 98 SER A C 1
ATOM 766 O O . SER A 1 98 ? -20.043 -2.603 2.893 1.00 86.81 98 SER A O 1
ATOM 768 N N . SER A 1 99 ? -20.958 -1.746 1.028 1.00 88.44 99 SER A N 1
ATOM 769 C CA . SER A 1 99 ? -20.396 -2.754 0.125 1.00 88.44 99 SER A CA 1
ATOM 770 C C . SER A 1 99 ? -18.865 -2.754 0.162 1.00 88.44 99 SER A C 1
ATOM 772 O O . SER A 1 99 ? -18.244 -3.815 0.270 1.00 88.44 99 SER A O 1
ATOM 774 N N . LEU A 1 100 ? -18.248 -1.568 0.132 1.00 89.50 100 LEU A N 1
ATOM 775 C CA . LEU A 1 100 ? -16.794 -1.423 0.173 1.00 89.50 100 LEU A CA 1
ATOM 776 C C . LEU A 1 100 ? -16.200 -1.924 1.499 1.00 89.50 100 LEU A C 1
ATOM 778 O O . LEU A 1 100 ? -15.275 -2.733 1.510 1.00 89.50 100 LEU A O 1
ATOM 782 N N . THR A 1 101 ? -16.748 -1.465 2.624 1.00 87.31 101 THR A N 1
ATOM 783 C CA . THR A 1 101 ? -16.238 -1.797 3.966 1.00 87.31 101 THR A CA 1
ATOM 784 C C . THR A 1 101 ? -16.490 -3.255 4.358 1.00 87.31 101 THR A C 1
ATOM 786 O O . THR A 1 101 ? -15.647 -3.867 5.021 1.00 87.31 101 THR A O 1
ATOM 789 N N . SER A 1 102 ? -17.591 -3.856 3.893 1.00 85.81 102 SER A N 1
ATOM 790 C CA . SER A 1 102 ? -17.892 -5.278 4.109 1.00 85.81 102 SER A CA 1
ATOM 791 C C . SER A 1 102 ? -16.855 -6.193 3.457 1.00 85.81 102 SER A C 1
ATOM 793 O O . SER A 1 102 ? -16.458 -7.192 4.055 1.00 85.81 102 SER A O 1
ATOM 795 N N . ALA A 1 103 ? -16.353 -5.833 2.269 1.00 87.62 103 ALA A N 1
ATOM 796 C CA . ALA A 1 103 ? -15.330 -6.610 1.567 1.00 87.62 103 ALA A CA 1
ATOM 797 C C . ALA A 1 103 ? -13.982 -6.659 2.314 1.00 87.62 103 ALA A C 1
ATOM 799 O O . ALA A 1 103 ? -13.171 -7.555 2.081 1.00 87.62 103 ALA A O 1
ATOM 800 N N . TRP A 1 104 ? -13.732 -5.721 3.233 1.00 90.62 104 TRP A N 1
ATOM 801 C CA . TRP A 1 104 ? -12.477 -5.639 3.985 1.00 90.62 104 TRP A CA 1
ATOM 802 C C . TRP A 1 104 ? -12.453 -6.495 5.255 1.00 90.62 104 TRP A C 1
ATOM 804 O O . TRP A 1 104 ? -11.400 -6.582 5.892 1.00 90.62 104 TRP A O 1
ATOM 814 N N . ASN A 1 105 ? -13.570 -7.143 5.616 1.00 86.31 105 ASN A N 1
ATOM 815 C CA . ASN A 1 105 ? -13.695 -7.984 6.813 1.00 86.31 105 ASN A CA 1
ATOM 816 C C . ASN A 1 105 ? -13.215 -7.268 8.090 1.00 86.31 105 ASN A C 1
ATOM 818 O O . ASN A 1 105 ? -12.422 -7.795 8.864 1.00 86.31 105 ASN A O 1
ATOM 822 N N . LEU A 1 106 ? -13.678 -6.031 8.298 1.00 84.50 106 LEU A N 1
ATOM 823 C CA . LEU A 1 106 ? -13.252 -5.176 9.416 1.00 84.50 106 LEU A CA 1
ATOM 824 C C . LEU A 1 106 ? -13.764 -5.645 10.793 1.00 84.50 106 LEU A C 1
ATOM 826 O O . LEU A 1 106 ? -13.292 -5.180 11.834 1.00 84.50 106 LEU A O 1
ATOM 830 N N . SER A 1 107 ? -14.758 -6.529 10.823 1.00 77.88 107 SER A N 1
ATOM 831 C CA . SER A 1 107 ? -15.295 -7.089 12.064 1.00 77.88 107 SER A CA 1
ATOM 832 C C . SER A 1 107 ? -14.510 -8.337 12.479 1.00 77.88 107 SER A C 1
ATOM 834 O O . SER A 1 107 ? -14.148 -9.135 11.612 1.00 77.88 107 SER A O 1
ATOM 836 N N . PRO A 1 108 ? -14.269 -8.552 13.786 1.00 66.88 108 PRO A N 1
ATOM 837 C CA . PRO A 1 108 ? -13.661 -9.792 14.247 1.00 66.88 108 PRO A CA 1
ATOM 838 C C . PRO A 1 108 ? -14.544 -10.997 13.866 1.00 66.88 108 PRO A C 1
ATOM 840 O O . PRO A 1 108 ? -15.767 -10.852 13.781 1.00 66.88 108 PRO A O 1
ATOM 843 N N . PRO A 1 109 ? -13.957 -12.189 13.650 1.00 63.38 109 PRO A N 1
ATOM 844 C CA . PRO A 1 109 ? -14.723 -13.403 13.376 1.00 63.38 109 PRO A CA 1
ATOM 845 C C . PRO A 1 109 ? -15.763 -13.669 14.472 1.00 63.38 109 PRO A C 1
ATOM 847 O O . PRO A 1 109 ? -15.479 -13.463 15.651 1.00 63.38 109 PRO A O 1
ATOM 850 N N . ASN A 1 110 ? -16.939 -14.186 14.100 1.00 57.78 110 ASN A N 1
ATOM 851 C CA . ASN A 1 110 ? -18.030 -14.481 15.045 1.00 57.78 110 ASN A CA 1
ATOM 852 C C . ASN A 1 110 ? -17.635 -15.470 16.162 1.00 57.78 110 ASN A C 1
ATOM 854 O O . ASN A 1 110 ? -18.255 -15.460 17.222 1.00 57.78 110 ASN A O 1
ATOM 858 N N . ASP A 1 111 ? -16.600 -16.285 15.932 1.00 56.38 111 ASP A N 1
ATOM 859 C CA . ASP A 1 111 ? -16.073 -17.277 16.879 1.00 56.38 111 ASP A CA 1
ATOM 860 C C . ASP A 1 111 ? -14.874 -16.762 17.700 1.00 56.38 111 ASP A C 1
ATOM 862 O O . ASP A 1 111 ? -14.227 -17.536 18.408 1.00 56.38 111 ASP A O 1
ATOM 866 N N . ALA A 1 112 ? -14.522 -15.474 17.588 1.00 56.72 112 ALA A N 1
ATOM 867 C CA . ALA A 1 112 ? -13.417 -14.905 18.349 1.00 56.72 112 ALA A CA 1
ATOM 868 C C . ALA A 1 112 ? -13.741 -14.918 19.849 1.00 56.72 112 ALA A C 1
ATOM 870 O O . ALA A 1 112 ? -14.784 -14.422 20.282 1.00 56.72 112 ALA A O 1
ATOM 871 N N . ASP A 1 113 ? -12.826 -15.474 20.647 1.00 57.94 113 ASP A N 1
ATOM 872 C CA . ASP A 1 113 ? -12.923 -15.429 22.101 1.00 57.94 113 ASP A CA 1
ATOM 873 C C . ASP A 1 113 ? -13.036 -13.964 22.548 1.00 57.94 113 ASP A C 1
ATOM 875 O O . ASP A 1 113 ? -12.269 -13.101 22.116 1.00 57.94 113 ASP A O 1
ATOM 879 N N . VAL A 1 114 ? -14.004 -13.679 23.419 1.00 56.62 114 VAL A N 1
ATOM 880 C CA . VAL A 1 114 ? -14.381 -12.330 23.879 1.00 56.62 114 VAL A CA 1
ATOM 881 C C . VAL A 1 114 ? -13.224 -11.635 24.623 1.00 56.62 114 VAL A C 1
ATOM 883 O O . VAL A 1 114 ? -13.296 -10.457 24.958 1.00 56.62 114 VAL A O 1
ATOM 886 N N . THR A 1 115 ? -12.129 -12.344 24.893 1.00 57.41 115 THR A N 1
ATOM 887 C CA . THR A 1 115 ? -10.911 -11.806 25.506 1.00 57.41 115 THR A CA 1
ATOM 888 C C . THR A 1 115 ? -9.794 -11.480 24.512 1.00 57.41 115 THR A C 1
ATOM 890 O O . THR A 1 115 ? -8.812 -10.863 24.918 1.00 57.41 115 THR A O 1
ATOM 893 N N . GLN A 1 116 ? -9.908 -11.849 23.231 1.00 64.50 116 GLN A N 1
ATOM 894 C CA . GLN A 1 116 ? -8.825 -11.671 22.262 1.00 64.50 116 GLN A CA 1
ATOM 895 C C . GLN A 1 116 ? -8.902 -10.336 21.517 1.00 64.50 116 GLN A C 1
ATOM 897 O O . GLN A 1 116 ? -9.926 -9.940 20.962 1.00 64.50 116 GLN A O 1
ATOM 902 N N . GLN A 1 117 ? -7.764 -9.647 21.479 1.00 73.69 117 GLN A N 1
ATOM 903 C CA . GLN A 1 117 ? -7.551 -8.459 20.666 1.00 73.69 117 GLN A CA 1
ATOM 904 C C . GLN A 1 117 ? -7.262 -8.880 19.217 1.00 73.69 117 GLN A C 1
ATOM 906 O O . GLN A 1 117 ? -6.293 -9.600 18.965 1.00 73.69 117 GLN A O 1
ATOM 911 N N . ASN A 1 118 ? -8.069 -8.407 18.265 1.00 83.75 118 ASN A N 1
ATOM 912 C CA . ASN A 1 118 ? -7.825 -8.606 16.835 1.00 83.75 118 ASN A CA 1
ATOM 913 C C . ASN A 1 118 ? -7.307 -7.306 16.212 1.00 83.75 118 ASN A C 1
ATOM 915 O O . ASN A 1 118 ? -7.776 -6.217 16.558 1.00 83.75 118 ASN A O 1
ATOM 919 N N . ILE A 1 119 ? -6.318 -7.418 15.329 1.00 88.19 119 ILE A N 1
ATOM 920 C CA . ILE A 1 119 ? -5.704 -6.268 14.674 1.00 88.19 119 ILE A CA 1
ATOM 921 C C 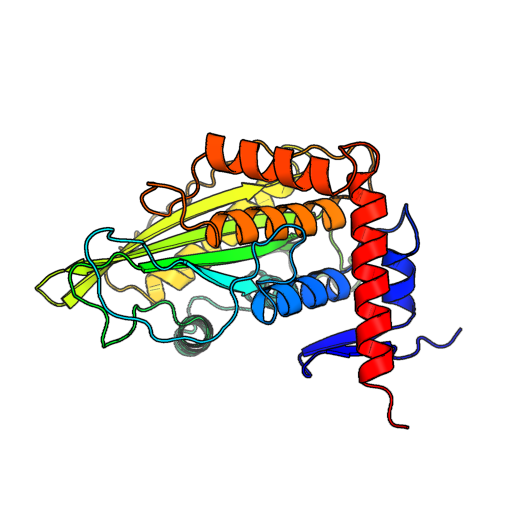. ILE A 1 119 ? -5.824 -6.446 13.172 1.00 88.19 119 ILE A C 1
ATOM 923 O O . ILE A 1 119 ? -5.271 -7.387 12.611 1.00 88.19 119 ILE A O 1
ATOM 927 N N . LYS A 1 120 ? -6.494 -5.497 12.523 1.00 91.94 120 LYS A N 1
ATOM 928 C CA . LYS A 1 120 ? -6.480 -5.349 11.072 1.00 91.94 120 LYS A CA 1
ATOM 929 C C . LYS A 1 120 ? -5.480 -4.257 10.706 1.00 91.94 120 LYS A C 1
ATOM 931 O O . LYS A 1 120 ? -5.642 -3.116 11.135 1.00 91.94 120 LYS A O 1
ATOM 936 N N . ARG A 1 121 ? -4.456 -4.599 9.928 1.00 94.69 121 ARG A N 1
ATOM 937 C CA . ARG A 1 121 ? -3.443 -3.674 9.414 1.00 94.69 121 ARG A CA 1
ATOM 938 C C . ARG A 1 121 ? -3.661 -3.453 7.924 1.00 94.69 121 ARG A C 1
ATOM 940 O O . ARG A 1 121 ? -3.502 -4.374 7.131 1.00 94.69 121 ARG A O 1
ATOM 947 N N . ILE A 1 122 ? -4.028 -2.238 7.538 1.00 97.31 122 ILE A N 1
ATOM 948 C CA . ILE A 1 122 ? -4.337 -1.886 6.150 1.00 97.31 122 ILE A CA 1
ATOM 949 C C . ILE A 1 122 ? -3.184 -1.066 5.573 1.00 97.31 122 ILE A C 1
ATOM 951 O O . ILE A 1 122 ? -2.788 -0.065 6.164 1.00 97.31 122 ILE A O 1
ATOM 955 N N . PHE A 1 123 ? -2.662 -1.476 4.422 1.00 98.38 123 PHE A N 1
ATOM 956 C CA . PHE A 1 123 ? -1.578 -0.832 3.688 1.00 98.38 123 PHE A CA 1
ATOM 957 C C . PHE A 1 123 ? -2.140 -0.097 2.474 1.00 98.38 123 PHE A C 1
ATOM 959 O O . PHE A 1 123 ? -2.780 -0.704 1.615 1.00 98.38 123 PHE A O 1
ATOM 966 N N . LEU A 1 124 ? -1.884 1.207 2.399 1.00 98.44 124 LEU A N 1
ATOM 967 C CA . LEU A 1 124 ? -2.393 2.092 1.360 1.00 98.44 124 LEU A CA 1
ATOM 968 C C . LEU A 1 124 ? -1.219 2.784 0.658 1.00 98.44 124 LEU A C 1
ATOM 970 O O . LEU A 1 124 ? -0.548 3.607 1.291 1.00 98.44 124 LEU A O 1
ATOM 974 N N . PRO A 1 125 ? -0.949 2.500 -0.628 1.00 97.81 125 PRO A N 1
ATOM 975 C CA . PRO A 1 125 ? 0.021 3.277 -1.382 1.00 97.81 125 PRO A CA 1
ATOM 976 C C . PRO A 1 125 ? -0.558 4.667 -1.655 1.00 97.81 125 PRO A C 1
ATOM 978 O O . PRO A 1 125 ? -1.608 4.819 -2.276 1.00 97.81 125 PRO A O 1
ATOM 981 N N . ILE A 1 126 ? 0.120 5.699 -1.168 1.00 96.50 126 ILE A N 1
ATOM 982 C CA . ILE A 1 126 ? -0.321 7.082 -1.303 1.00 96.50 126 ILE A CA 1
ATOM 983 C C . ILE A 1 126 ? 0.450 7.743 -2.428 1.00 96.50 126 ILE A C 1
ATOM 985 O O . ILE A 1 126 ? 1.679 7.762 -2.426 1.00 96.50 126 ILE A O 1
ATOM 989 N N . ASN A 1 127 ? -0.295 8.325 -3.354 1.00 93.56 127 ASN A N 1
ATOM 990 C CA . ASN A 1 127 ? 0.204 9.239 -4.358 1.00 93.56 127 ASN A CA 1
ATOM 991 C C . ASN A 1 127 ? -0.212 10.672 -3.975 1.00 93.56 127 ASN A C 1
ATOM 993 O O . ASN A 1 127 ? -1.270 10.872 -3.372 1.00 93.56 127 ASN A O 1
ATOM 997 N N . ASP A 1 12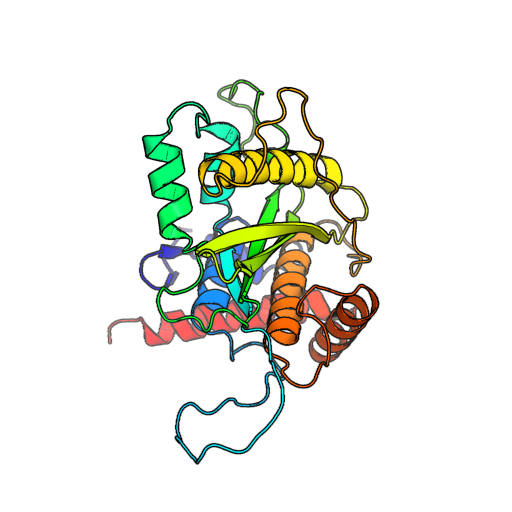8 ? 0.600 11.674 -4.296 1.00 89.50 128 ASP A N 1
ATOM 998 C CA . ASP A 1 128 ? 0.285 13.092 -4.062 1.00 89.50 128 ASP A CA 1
ATOM 999 C C . ASP A 1 128 ? -0.992 13.552 -4.783 1.00 89.50 128 ASP A C 1
ATOM 1001 O O . ASP A 1 128 ? -1.664 14.470 -4.305 1.00 89.50 128 ASP A O 1
ATOM 1005 N N . GLU A 1 129 ? -1.407 12.884 -5.865 1.00 86.50 129 GLU A N 1
ATOM 1006 C CA . GLU A 1 129 ? -2.676 13.192 -6.539 1.00 86.50 129 GLU A CA 1
ATOM 1007 C C . GLU A 1 129 ? -3.903 13.002 -5.630 1.00 86.50 129 GLU A C 1
ATOM 1009 O O . GLU A 1 129 ? -4.890 13.736 -5.753 1.00 86.50 129 GLU A O 1
ATOM 1014 N N . HIS A 1 130 ? -3.811 12.111 -4.634 1.00 82.75 130 HIS A N 1
ATOM 1015 C CA . HIS A 1 130 ? -4.892 11.825 -3.688 1.00 82.75 130 HIS A CA 1
ATOM 1016 C C . HIS A 1 130 ? -5.264 13.026 -2.806 1.00 82.75 130 HIS A C 1
ATOM 1018 O O . HIS A 1 130 ? -6.326 13.033 -2.188 1.00 82.75 130 HIS A O 1
ATOM 1024 N N . GLN A 1 131 ? -4.434 14.073 -2.739 1.00 76.75 131 GLN A N 1
ATOM 1025 C CA . GLN A 1 131 ? -4.792 15.313 -2.043 1.00 76.75 131 GLN A CA 1
ATOM 1026 C C . GLN A 1 131 ? -5.951 16.062 -2.734 1.00 76.75 131 GLN A C 1
ATOM 1028 O O . GLN A 1 131 ? -6.620 16.888 -2.111 1.00 76.75 131 GLN A O 1
ATOM 1033 N N . SER A 1 132 ? -6.208 15.788 -4.013 1.00 66.00 132 SER A N 1
ATOM 1034 C CA . SER A 1 132 ? -7.089 16.591 -4.865 1.00 66.00 132 SER A CA 1
ATOM 1035 C C . SER A 1 132 ? -8.548 16.121 -4.862 1.00 66.00 132 SER A C 1
ATOM 1037 O O . SER A 1 132 ? -9.215 16.213 -5.890 1.00 66.00 132 SER A O 1
ATOM 1039 N N . SER A 1 133 ? -9.076 15.657 -3.722 1.00 53.31 133 SER A N 1
ATOM 1040 C CA . SER A 1 133 ? -10.447 15.116 -3.576 1.00 53.31 133 SER A CA 1
ATOM 1041 C C . SER A 1 133 ? -11.576 16.053 -4.045 1.00 53.31 133 SER A C 1
ATOM 1043 O O . SER A 1 133 ? -12.713 15.624 -4.198 1.00 53.31 133 SER A O 1
ATOM 1045 N N . HIS A 1 134 ? -11.273 17.332 -4.294 1.00 48.78 134 HIS A N 1
ATOM 1046 C CA . HIS A 1 134 ? -12.227 18.351 -4.745 1.00 48.78 134 HIS A CA 1
ATOM 1047 C C . HIS A 1 134 ? -11.792 19.135 -5.989 1.00 48.78 134 HIS A C 1
ATOM 1049 O O . HIS A 1 134 ? -12.470 20.094 -6.365 1.00 48.78 134 HIS A O 1
ATOM 1055 N N . MET A 1 135 ? -10.669 18.794 -6.630 1.00 48.59 135 MET A N 1
ATOM 1056 C CA . MET A 1 135 ? -10.341 19.458 -7.890 1.00 48.59 135 MET A CA 1
ATOM 1057 C C . MET A 1 135 ? -11.185 18.835 -8.993 1.00 48.59 135 MET A C 1
ATOM 1059 O O . MET A 1 135 ? -11.047 17.652 -9.290 1.00 48.59 135 MET A O 1
ATOM 1063 N N . ASN A 1 136 ? -12.066 19.645 -9.588 1.00 45.44 136 ASN A N 1
ATOM 1064 C CA . ASN A 1 136 ? -12.760 19.299 -10.823 1.00 45.44 136 ASN A CA 1
ATOM 1065 C C . ASN A 1 136 ? -11.730 18.724 -11.793 1.00 45.44 136 ASN A C 1
ATOM 1067 O O . ASN A 1 136 ? -10.816 19.444 -12.204 1.00 45.44 136 ASN A O 1
ATOM 1071 N N . TYR A 1 137 ? -11.877 17.440 -12.127 1.00 50.09 137 TYR A N 1
ATOM 1072 C CA . TYR A 1 137 ? -11.109 16.801 -13.183 1.00 50.09 137 TYR A CA 1
ATOM 1073 C C . TYR A 1 137 ? -11.210 17.696 -14.416 1.00 50.09 137 TYR A C 1
ATOM 1075 O O . TYR A 1 137 ? -12.272 17.799 -15.033 1.00 50.09 137 TYR A O 1
ATOM 1083 N N . THR A 1 138 ? -10.138 18.423 -14.727 1.00 47.41 138 THR A N 1
ATOM 1084 C CA . THR A 1 138 ? -10.105 19.275 -15.909 1.00 47.41 138 THR A CA 1
ATOM 1085 C C . THR A 1 138 ? -9.597 18.394 -17.038 1.00 47.41 138 THR A C 1
ATOM 1087 O O . THR A 1 138 ? -8.445 17.955 -16.973 1.00 47.41 138 THR A O 1
ATOM 1090 N N . PRO A 1 139 ? -10.407 18.106 -18.073 1.00 43.84 139 PRO A N 1
ATOM 1091 C CA . PRO A 1 139 ? -9.941 17.320 -19.205 1.00 43.84 139 PRO A CA 1
ATOM 1092 C C . PRO A 1 139 ? -8.682 17.970 -19.797 1.00 43.84 139 PRO A C 1
ATOM 1094 O O . PRO A 1 139 ? -8.725 19.114 -20.246 1.00 43.84 139 PRO A O 1
ATOM 1097 N N . GLY A 1 140 ? -7.552 17.260 -19.755 1.00 45.84 140 GLY A N 1
ATOM 1098 C CA . GLY A 1 140 ? -6.252 17.756 -20.224 1.00 45.84 140 GLY A CA 1
ATOM 1099 C C . GLY A 1 140 ? -5.251 18.164 -19.135 1.00 45.84 140 GLY A C 1
ATOM 1100 O O . GLY A 1 140 ? -4.094 18.402 -19.476 1.00 45.84 140 GLY A O 1
ATOM 1101 N N . GLN A 1 141 ? -5.627 18.196 -17.848 1.00 48.38 141 GLN A N 1
ATOM 1102 C CA . GLN A 1 141 ? -4.630 18.126 -16.770 1.00 48.38 141 GLN A CA 1
ATOM 1103 C C . GLN A 1 141 ? -4.031 16.716 -16.749 1.00 48.38 141 GLN A C 1
ATOM 1105 O O . GLN A 1 141 ? -4.754 15.725 -16.861 1.00 48.38 141 GLN A O 1
ATOM 1110 N N . HIS A 1 142 ? -2.701 16.631 -16.679 1.00 44.88 142 HIS A N 1
ATOM 1111 C CA . HIS A 1 142 ? -1.989 15.358 -16.655 1.00 44.88 142 HIS A CA 1
ATOM 1112 C C . HIS A 1 142 ? -2.471 14.529 -15.460 1.00 44.88 142 HIS A C 1
ATOM 1114 O O . HIS A 1 142 ? -2.313 14.949 -14.319 1.00 44.88 142 HIS A O 1
ATOM 1120 N N . ALA A 1 143 ? -3.081 13.377 -15.741 1.00 54.38 143 ALA A N 1
ATOM 1121 C CA . ALA A 1 143 ? -3.290 12.345 -14.739 1.00 54.38 143 ALA A CA 1
ATOM 1122 C C . ALA A 1 143 ? -1.913 11.853 -14.279 1.00 54.38 143 ALA A C 1
ATOM 1124 O O . ALA A 1 143 ? -1.056 11.567 -15.122 1.00 54.38 143 ALA A O 1
ATOM 1125 N N . GLY A 1 144 ? -1.707 11.780 -12.970 1.00 63.56 144 GLY A N 1
ATOM 1126 C CA . GLY A 1 144 ? -0.476 11.299 -12.368 1.00 63.56 144 GLY A CA 1
ATOM 1127 C C . GLY A 1 144 ? 0.090 12.287 -11.363 1.00 63.56 144 GLY A C 1
ATOM 1128 O O . GLY A 1 144 ? 0.399 13.432 -11.700 1.00 63.56 144 GLY A O 1
ATOM 1129 N N . GLY A 1 145 ? 0.275 11.826 -10.133 1.00 77.56 145 GLY A N 1
ATOM 1130 C CA . GLY A 1 145 ? 1.143 12.513 -9.193 1.00 77.56 145 GLY A CA 1
ATOM 1131 C C . GLY A 1 145 ? 2.613 12.143 -9.360 1.00 77.56 145 GLY A C 1
ATOM 1132 O O . GLY A 1 145 ? 3.016 11.330 -10.199 1.00 77.56 145 GLY A O 1
ATOM 1133 N N . SER A 1 146 ? 3.431 12.833 -8.582 1.00 87.00 146 SER A N 1
ATOM 1134 C CA . SER A 1 146 ? 4.877 12.868 -8.684 1.00 87.00 146 SER A CA 1
ATOM 1135 C C . SER A 1 146 ? 5.613 12.054 -7.629 1.00 87.00 146 SER A C 1
ATOM 1137 O O . SER A 1 146 ? 6.822 11.846 -7.750 1.00 87.00 146 SER A O 1
ATOM 1139 N N . HIS A 1 147 ? 4.909 11.577 -6.600 1.00 94.56 147 HIS A N 1
ATOM 1140 C CA . HIS A 1 147 ? 5.560 10.947 -5.462 1.00 94.56 147 HIS A CA 1
ATOM 1141 C C . HIS A 1 147 ? 4.706 9.872 -4.797 1.00 94.56 147 HIS A C 1
ATOM 1143 O O . HIS A 1 147 ? 3.521 10.065 -4.530 1.00 94.56 147 HIS A O 1
ATOM 1149 N N . TRP A 1 148 ? 5.342 8.743 -4.480 1.00 97.25 148 TRP A N 1
ATOM 1150 C CA . TRP A 1 148 ? 4.735 7.639 -3.740 1.00 97.25 148 TRP A CA 1
ATOM 1151 C C . TRP A 1 148 ? 5.204 7.626 -2.286 1.00 97.25 148 TRP A C 1
ATOM 1153 O O . TRP A 1 148 ? 6.386 7.807 -1.999 1.00 97.25 148 TRP A O 1
ATOM 1163 N N . SER A 1 149 ? 4.280 7.335 -1.380 1.00 97.88 149 SER A N 1
ATOM 1164 C CA . SER A 1 149 ? 4.544 7.029 0.023 1.00 97.88 149 SER A CA 1
ATOM 1165 C C . SER A 1 149 ? 3.593 5.928 0.510 1.00 97.88 149 SER A C 1
ATOM 1167 O O . SER A 1 149 ? 2.757 5.433 -0.249 1.00 97.88 149 SER A O 1
ATOM 1169 N N . LEU A 1 150 ? 3.710 5.514 1.772 1.00 98.44 150 LEU A N 1
ATOM 1170 C CA . LEU A 1 150 ? 2.854 4.487 2.366 1.00 98.44 150 LEU A CA 1
ATOM 1171 C C . LEU A 1 150 ? 2.079 5.052 3.558 1.00 98.44 150 LEU A C 1
ATOM 1173 O O . LEU A 1 150 ? 2.679 5.580 4.493 1.00 98.44 150 LEU A O 1
ATOM 1177 N N . LEU A 1 151 ? 0.760 4.876 3.565 1.00 98.38 151 LEU A N 1
ATOM 1178 C CA . LEU A 1 151 ? -0.075 5.032 4.755 1.00 98.38 151 LEU A CA 1
ATOM 1179 C C . LEU A 1 151 ? -0.430 3.641 5.282 1.00 98.38 151 LEU A C 1
ATOM 1181 O O . LEU A 1 151 ? -0.869 2.775 4.527 1.00 98.38 151 LEU A O 1
ATOM 1185 N N . VAL A 1 152 ? -0.261 3.433 6.583 1.00 97.88 152 VAL A N 1
ATOM 1186 C CA . VAL A 1 152 ? -0.684 2.216 7.277 1.00 97.88 152 VAL A CA 1
ATOM 1187 C C . VAL A 1 152 ? -1.720 2.568 8.329 1.00 97.88 152 VAL A C 1
ATOM 1189 O O . VAL A 1 152 ? -1.565 3.544 9.067 1.00 97.88 152 VAL A O 1
ATOM 1192 N N . ILE A 1 153 ? -2.779 1.768 8.388 1.00 96.81 153 ILE A N 1
ATOM 1193 C CA . ILE A 1 153 ? -3.867 1.909 9.350 1.00 96.81 153 ILE A CA 1
ATOM 1194 C C . ILE A 1 153 ? -3.899 0.658 10.214 1.00 96.81 153 ILE A C 1
ATOM 1196 O O . ILE A 1 153 ? -4.145 -0.428 9.700 1.00 96.81 153 ILE A O 1
ATOM 1200 N N . ASP A 1 154 ? -3.709 0.821 11.518 1.00 93.88 154 ASP A N 1
ATOM 1201 C CA . ASP A 1 154 ? -3.986 -0.236 12.486 1.00 93.88 154 ASP A CA 1
ATOM 1202 C C . ASP A 1 154 ? -5.379 -0.020 13.071 1.00 93.88 154 ASP A C 1
ATOM 1204 O O . ASP A 1 154 ? -5.655 1.020 13.673 1.00 93.88 154 ASP A O 1
ATOM 1208 N N . ILE A 1 155 ? -6.244 -1.020 12.923 1.00 91.88 155 ILE A N 1
ATOM 1209 C CA . ILE A 1 155 ? -7.553 -1.091 13.564 1.00 91.88 155 ILE A CA 1
ATOM 1210 C C . ILE A 1 155 ? -7.499 -2.219 14.583 1.00 91.88 155 ILE A C 1
ATOM 1212 O O . ILE A 1 155 ? -7.500 -3.399 14.241 1.00 91.88 155 ILE A O 1
ATOM 1216 N N . ILE A 1 156 ? -7.462 -1.845 15.854 1.00 88.62 156 ILE A N 1
ATOM 1217 C CA . ILE A 1 156 ? -7.572 -2.787 16.958 1.00 88.62 156 ILE A CA 1
ATOM 1218 C C . ILE A 1 156 ? -9.036 -2.912 17.326 1.00 88.62 156 ILE A C 1
ATOM 1220 O O . ILE A 1 156 ? -9.639 -1.927 17.749 1.00 88.62 156 ILE A O 1
ATOM 1224 N N . THR A 1 157 ? -9.582 -4.116 17.265 1.00 85.31 157 THR A N 1
ATOM 1225 C CA . THR A 1 157 ? -10.917 -4.397 17.785 1.00 85.31 157 THR A CA 1
ATOM 1226 C C . THR A 1 157 ? -10.822 -5.158 19.100 1.00 85.31 157 THR A C 1
ATOM 1228 O O . THR A 1 157 ? -10.087 -6.137 19.246 1.00 85.31 157 THR A O 1
ATOM 1231 N N . THR A 1 158 ? -11.568 -4.677 20.092 1.00 78.88 158 THR A N 1
ATOM 1232 C CA . THR A 1 158 ? -11.820 -5.403 21.337 1.00 78.88 158 THR A CA 1
ATOM 1233 C C . THR A 1 158 ? -13.321 -5.570 21.489 1.00 78.88 158 THR A C 1
ATOM 1235 O O . THR A 1 158 ? -14.063 -4.583 21.492 1.00 78.88 158 THR A O 1
ATOM 1238 N N . THR A 1 159 ? -13.765 -6.818 21.610 1.00 74.69 159 THR A N 1
ATOM 1239 C CA . THR A 1 159 ? -15.166 -7.153 21.868 1.00 74.69 159 THR A CA 1
ATOM 1240 C C . THR A 1 159 ? -15.354 -7.299 23.368 1.00 74.69 159 THR A C 1
ATOM 1242 O O . THR A 1 159 ? -14.684 -8.089 24.019 1.00 74.69 159 THR A O 1
ATOM 1245 N N . SER A 1 160 ? -16.237 -6.500 23.955 1.00 72.38 160 SER A N 1
ATOM 1246 C CA . SER A 1 160 ? -16.556 -6.626 25.378 1.00 72.38 160 SER A CA 1
ATOM 1247 C C . SER A 1 160 ? -17.517 -7.792 25.640 1.00 72.38 160 SER A C 1
ATOM 1249 O O . SER A 1 160 ? -18.201 -8.267 24.737 1.00 72.38 160 SER A O 1
ATOM 1251 N N . LYS A 1 161 ? -17.669 -8.184 26.915 1.00 71.56 161 LYS A N 1
ATOM 1252 C CA . LYS A 1 161 ? -18.653 -9.193 27.371 1.00 71.56 161 LYS A CA 1
ATOM 1253 C C . LYS A 1 161 ? -20.105 -8.902 26.975 1.00 71.56 161 LYS A C 1
ATOM 1255 O O . LYS A 1 161 ? -20.928 -9.807 27.013 1.00 71.56 161 LYS A O 1
ATOM 1260 N N . ASN A 1 162 ? -20.412 -7.660 26.606 1.00 73.19 162 ASN A N 1
ATOM 1261 C CA . ASN A 1 162 ? -21.742 -7.243 26.171 1.00 73.19 162 ASN A CA 1
ATOM 1262 C C . ASN A 1 162 ? -21.896 -7.280 24.637 1.00 73.19 162 ASN A C 1
ATOM 1264 O O . ASN A 1 162 ? -22.833 -6.680 24.119 1.00 73.19 162 ASN A O 1
ATOM 1268 N N . ASN A 1 163 ? -20.965 -7.916 23.913 1.00 70.44 163 ASN A N 1
ATOM 1269 C CA . ASN A 1 163 ? -20.845 -7.891 22.449 1.00 70.44 163 ASN A CA 1
ATOM 1270 C C . ASN A 1 163 ? -20.704 -6.480 21.851 1.00 70.44 163 ASN A C 1
ATOM 1272 O O . ASN A 1 163 ? -20.938 -6.271 20.665 1.00 70.44 163 ASN A O 1
ATOM 1276 N N . GLU A 1 164 ? -20.299 -5.495 22.655 1.00 74.12 164 GLU A N 1
ATOM 1277 C CA . GLU A 1 164 ? -19.942 -4.172 22.146 1.00 74.12 164 GLU A CA 1
ATOM 1278 C C . GLU A 1 164 ? -18.495 -4.226 21.643 1.00 74.12 164 GLU A C 1
ATOM 1280 O O . GLU A 1 164 ? -17.574 -4.424 22.445 1.00 74.12 164 GLU A O 1
ATOM 1285 N N . THR A 1 165 ? -18.301 -4.061 20.335 1.00 75.56 165 THR A N 1
ATOM 1286 C CA . THR A 1 165 ? -16.981 -3.936 19.705 1.00 75.56 165 THR A CA 1
ATOM 1287 C C . THR A 1 165 ? -16.564 -2.473 19.690 1.00 75.56 165 THR A C 1
ATOM 1289 O O . THR A 1 165 ? -17.281 -1.627 19.160 1.00 75.56 165 THR A O 1
ATOM 1292 N N . LYS A 1 166 ? -15.393 -2.168 20.257 1.00 81.00 166 LYS A N 1
ATOM 1293 C CA . LYS A 1 166 ? -14.802 -0.824 20.200 1.00 81.00 166 LYS A CA 1
ATOM 1294 C C . LYS A 1 166 ? -13.518 -0.857 19.381 1.00 81.00 166 LYS A C 1
ATOM 1296 O O . LYS A 1 166 ? -12.569 -1.519 19.810 1.00 81.00 166 LYS A O 1
ATOM 1301 N N . PRO A 1 167 ? -13.465 -0.161 18.233 1.00 88.31 167 PRO A N 1
ATOM 1302 C CA . PRO A 1 167 ? -12.242 -0.034 17.468 1.00 88.31 167 PRO A CA 1
ATOM 1303 C C . PRO A 1 167 ? -11.356 1.079 18.047 1.00 88.31 167 PRO A C 1
ATOM 1305 O O . PRO A 1 167 ? -11.826 2.171 18.375 1.00 88.31 167 PRO A O 1
ATOM 1308 N N . LYS A 1 168 ? -10.050 0.830 18.117 1.00 89.06 168 LYS A N 1
ATOM 1309 C CA . LYS A 1 168 ? -9.021 1.867 18.226 1.00 89.06 168 LYS A CA 1
ATOM 1310 C C . LYS A 1 168 ? -8.278 1.925 16.897 1.00 89.06 168 LYS A C 1
ATOM 1312 O O . LYS A 1 168 ? -7.714 0.920 16.479 1.00 89.06 168 LYS A O 1
ATOM 1317 N N . ILE A 1 169 ? -8.274 3.096 16.266 1.00 91.81 169 ILE A N 1
ATOM 1318 C CA . ILE A 1 169 ? -7.714 3.301 14.926 1.00 91.81 169 ILE A CA 1
ATOM 1319 C C . ILE A 1 169 ? -6.493 4.212 15.024 1.00 91.81 169 ILE A C 1
ATOM 1321 O O . ILE A 1 169 ? -6.571 5.278 15.639 1.00 91.81 169 ILE A O 1
ATOM 1325 N N . GLN A 1 170 ? -5.376 3.798 14.430 1.00 94.12 170 GLN A N 1
ATOM 1326 C CA . GLN A 1 170 ? -4.137 4.570 14.381 1.00 94.12 170 GLN A CA 1
ATOM 1327 C C . GLN A 1 170 ? -3.606 4.639 12.949 1.00 94.12 170 GLN A C 1
ATOM 1329 O O . GLN A 1 170 ? -3.570 3.633 12.248 1.00 94.12 170 GLN A O 1
ATOM 1334 N N . PHE A 1 171 ? -3.179 5.832 12.535 1.00 96.25 171 PHE A N 1
ATOM 1335 C CA . PHE A 1 171 ? -2.660 6.107 11.197 1.00 96.25 171 PHE A CA 1
ATOM 1336 C C . PHE A 1 171 ? -1.161 6.408 11.257 1.00 96.25 171 PHE A C 1
ATOM 1338 O O . PHE A 1 171 ? -0.734 7.226 12.079 1.00 96.25 171 PHE A O 1
ATOM 1345 N N . TYR A 1 172 ? -0.390 5.790 10.365 1.00 96.69 172 TYR A N 1
ATOM 1346 C CA . TYR A 1 172 ? 1.065 5.908 10.266 1.00 96.69 172 TYR A CA 1
ATOM 1347 C C . TYR A 1 172 ? 1.472 6.223 8.827 1.00 96.69 172 TYR A C 1
ATOM 1349 O O . TYR A 1 172 ? 1.086 5.506 7.910 1.00 96.69 172 TYR A O 1
ATOM 1357 N N . SER A 1 173 ? 2.251 7.278 8.616 1.00 97.06 173 SER A N 1
ATOM 1358 C CA . SER A 1 173 ? 2.745 7.684 7.300 1.00 97.06 173 SER A CA 1
ATOM 1359 C C . SER A 1 173 ? 4.241 7.417 7.196 1.00 97.06 173 SER A C 1
ATOM 1361 O O . SER A 1 173 ? 5.011 7.885 8.033 1.00 97.06 173 SER A O 1
ATOM 1363 N N . PHE A 1 174 ? 4.652 6.723 6.138 1.00 97.31 174 PHE A N 1
ATOM 1364 C CA . PHE A 1 174 ? 6.042 6.419 5.817 1.00 97.31 174 PHE A CA 1
ATOM 1365 C C . PHE A 1 174 ? 6.391 7.033 4.471 1.00 97.31 174 PHE A C 1
ATOM 1367 O O . PHE A 1 174 ? 5.819 6.666 3.444 1.00 97.31 174 PHE A O 1
ATOM 1374 N N . ASP A 1 175 ? 7.335 7.967 4.480 1.00 96.94 175 ASP A N 1
ATOM 1375 C CA . ASP A 1 175 ? 7.712 8.731 3.299 1.00 96.94 175 ASP A CA 1
ATOM 1376 C C . ASP A 1 175 ? 9.236 8.747 3.137 1.00 96.94 175 ASP A C 1
ATOM 1378 O O . ASP A 1 175 ? 9.972 9.169 4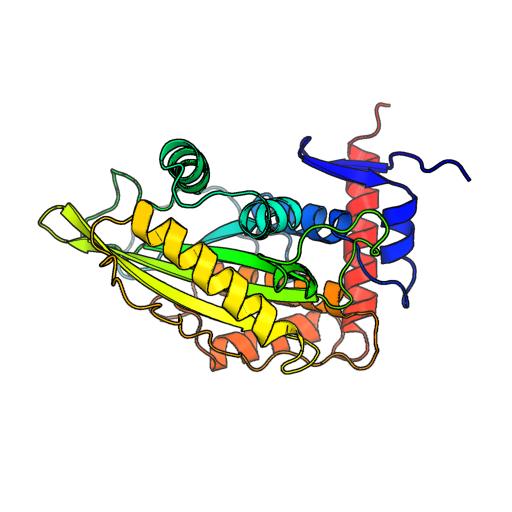.036 1.00 96.94 175 ASP A O 1
ATOM 1382 N N . SER A 1 176 ? 9.716 8.280 1.984 1.00 96.62 176 SER A N 1
ATOM 1383 C CA . SER A 1 176 ? 11.137 8.296 1.637 1.00 96.62 176 SER A CA 1
ATOM 1384 C C . SER A 1 176 ? 11.649 9.682 1.243 1.00 96.62 176 SER A C 1
ATOM 1386 O O . SER A 1 176 ? 12.858 9.848 1.085 1.00 96.62 176 SER A O 1
ATOM 1388 N N . HIS A 1 177 ? 10.757 10.666 1.112 1.00 94.75 177 HIS A N 1
ATOM 1389 C CA . HIS A 1 177 ? 11.066 12.086 1.032 1.00 94.75 177 HIS A CA 1
ATOM 1390 C C . HIS A 1 177 ? 10.290 12.817 2.130 1.00 94.75 177 HIS A C 1
ATOM 1392 O O . HIS A 1 177 ? 9.139 13.203 1.948 1.00 94.75 177 HIS A O 1
ATOM 1398 N N . HIS A 1 178 ? 10.915 12.977 3.296 1.00 91.88 178 HIS A N 1
ATOM 1399 C CA . HIS A 1 178 ? 10.260 13.471 4.506 1.00 91.88 178 HIS A CA 1
ATOM 1400 C C . HIS A 1 178 ? 9.299 14.653 4.266 1.00 91.88 178 HIS A C 1
ATOM 1402 O O . HIS A 1 178 ? 9.688 15.702 3.748 1.00 91.88 178 HIS A O 1
ATOM 1408 N N . GLY A 1 179 ? 8.042 14.469 4.684 1.00 88.88 179 GLY A N 1
ATOM 1409 C CA . GLY A 1 179 ? 6.994 15.487 4.647 1.00 88.88 179 GLY A CA 1
ATOM 1410 C C . GLY A 1 179 ? 6.372 15.754 3.272 1.00 88.88 179 GLY A C 1
ATOM 1411 O O . GLY A 1 179 ? 5.473 16.589 3.196 1.00 88.88 179 GLY A O 1
ATOM 1412 N N . TYR A 1 180 ? 6.793 15.072 2.199 1.00 91.00 180 TYR A N 1
ATOM 1413 C CA . TYR A 1 180 ? 6.293 15.349 0.848 1.00 91.00 180 TYR A CA 1
ATOM 1414 C C . TYR A 1 180 ? 4.807 14.992 0.707 1.00 91.00 180 TYR A C 1
ATOM 1416 O O . TYR A 1 180 ? 3.989 15.844 0.361 1.00 91.00 180 TYR A O 1
ATOM 1424 N N . ASN A 1 181 ? 4.428 13.765 1.073 1.00 93.25 181 ASN A N 1
ATOM 1425 C CA . ASN A 1 181 ? 3.062 13.257 0.922 1.00 93.25 181 ASN A CA 1
ATOM 1426 C C . ASN A 1 181 ? 2.193 13.385 2.178 1.00 93.25 181 ASN A C 1
ATOM 1428 O O . ASN A 1 181 ? 1.093 12.832 2.214 1.00 93.25 181 ASN A O 1
ATOM 1432 N N . ILE A 1 182 ? 2.610 14.120 3.216 1.00 94.06 182 ILE A N 1
ATOM 1433 C CA . ILE A 1 182 ? 1.827 14.170 4.462 1.00 94.06 182 ILE A CA 1
ATOM 1434 C C . ILE A 1 182 ? 0.423 14.752 4.262 1.00 94.06 182 ILE A C 1
ATOM 1436 O O . ILE A 1 182 ? -0.535 14.315 4.901 1.00 94.06 182 ILE A O 1
ATOM 1440 N N . SER A 1 183 ? 0.276 15.730 3.368 1.00 93.38 183 SER A N 1
ATOM 1441 C CA . SER A 1 183 ? -1.027 16.328 3.067 1.00 93.38 183 SER A CA 1
ATOM 1442 C C . SER A 1 183 ? -1.960 15.318 2.398 1.00 93.38 183 SER A C 1
ATOM 1444 O O . SER A 1 183 ? -3.112 15.192 2.816 1.00 93.38 183 SER A O 1
ATOM 1446 N N . ALA A 1 184 ? -1.452 14.549 1.429 1.00 93.69 184 ALA A N 1
ATOM 1447 C CA . ALA A 1 184 ? -2.189 13.466 0.781 1.00 93.69 184 ALA A CA 1
ATOM 1448 C C . ALA A 1 184 ? 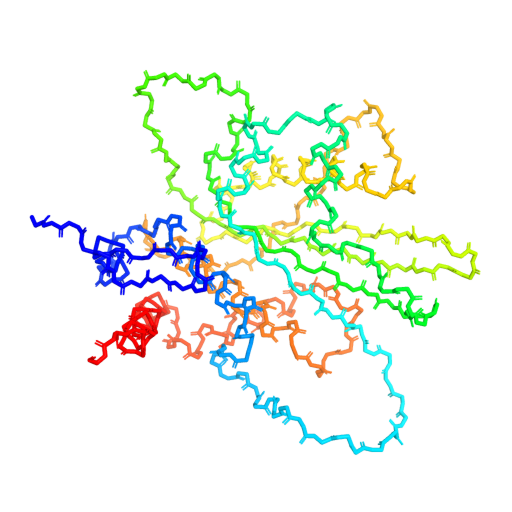-2.531 12.344 1.776 1.00 93.69 184 ALA A C 1
ATOM 1450 O O . ALA A 1 184 ? -3.685 11.931 1.865 1.00 93.69 184 ALA A O 1
ATOM 1451 N N . ALA A 1 185 ? -1.572 11.923 2.608 1.00 96.00 185 ALA A N 1
ATOM 1452 C CA . ALA A 1 185 ? -1.789 10.913 3.643 1.00 96.00 185 ALA A CA 1
ATOM 1453 C C . ALA A 1 185 ? -2.865 11.346 4.651 1.00 96.00 185 ALA A C 1
ATOM 1455 O O . ALA A 1 185 ? -3.730 10.550 5.005 1.00 96.00 185 ALA A O 1
ATOM 1456 N N . LYS A 1 186 ? -2.870 12.618 5.074 1.00 95.19 186 LYS A N 1
ATOM 1457 C CA . LYS A 1 186 ? -3.923 13.186 5.933 1.00 95.19 186 LYS A CA 1
ATOM 1458 C C . LYS A 1 186 ? -5.278 13.224 5.233 1.00 95.19 186 LYS A C 1
ATOM 1460 O O . LYS A 1 186 ? -6.280 12.920 5.875 1.00 95.19 186 LYS A O 1
ATOM 1465 N N . ALA A 1 187 ? -5.337 13.591 3.954 1.00 93.12 187 ALA A N 1
ATOM 1466 C CA . ALA A 1 187 ? -6.588 13.597 3.196 1.00 93.12 187 ALA A CA 1
ATOM 1467 C C . ALA A 1 187 ? -7.194 12.185 3.122 1.00 93.12 187 ALA A C 1
ATOM 1469 O O . ALA A 1 187 ? -8.340 11.992 3.529 1.00 93.12 187 ALA A O 1
ATOM 1470 N N . VAL A 1 188 ? -6.387 11.194 2.726 1.00 95.12 188 VAL A N 1
ATOM 1471 C CA . VAL A 1 188 ? -6.799 9.784 2.675 1.00 95.12 188 VAL A CA 1
ATOM 1472 C C . VAL A 1 188 ? -7.183 9.268 4.059 1.00 95.12 188 VAL A C 1
ATOM 1474 O O . VAL A 1 188 ? -8.233 8.655 4.210 1.00 95.12 188 VAL A O 1
ATOM 1477 N N . ALA A 1 189 ? -6.399 9.561 5.098 1.00 95.88 189 ALA A N 1
ATOM 1478 C CA . ALA A 1 189 ? -6.694 9.117 6.456 1.00 95.88 189 ALA A CA 1
ATOM 1479 C C . ALA A 1 189 ? -8.037 9.658 6.978 1.00 95.88 189 ALA A C 1
ATOM 1481 O O . ALA A 1 189 ? -8.788 8.907 7.597 1.00 95.88 189 ALA A O 1
ATOM 1482 N N . ASN A 1 190 ? -8.367 10.929 6.709 1.00 92.56 190 ASN A N 1
ATOM 1483 C CA . ASN A 1 190 ? -9.671 11.487 7.084 1.00 92.56 190 ASN A CA 1
ATOM 1484 C C . ASN A 1 190 ? -10.809 10.778 6.337 1.00 92.56 190 ASN A C 1
ATOM 1486 O O . ASN A 1 190 ? -11.769 10.361 6.975 1.00 92.56 190 ASN A O 1
ATOM 1490 N N . LYS A 1 191 ? -10.671 10.577 5.018 1.00 92.25 191 LYS A N 1
ATOM 1491 C CA . LYS A 1 191 ? -11.680 9.881 4.205 1.00 92.25 191 LYS A CA 1
ATOM 1492 C C . LYS A 1 191 ? -11.897 8.443 4.687 1.00 92.25 191 LYS A C 1
ATOM 1494 O O . LYS A 1 191 ? -13.028 8.033 4.913 1.00 92.25 191 LYS A O 1
ATOM 1499 N N . MET A 1 192 ? -10.818 7.697 4.928 1.00 94.12 192 MET A N 1
ATOM 1500 C CA . MET A 1 192 ? -10.883 6.335 5.473 1.00 94.12 192 MET A CA 1
ATOM 1501 C C . MET A 1 192 ? -11.547 6.304 6.854 1.00 94.12 192 MET A C 1
ATOM 1503 O O . MET A 1 192 ? -12.342 5.412 7.133 1.00 94.12 192 MET A O 1
ATOM 1507 N N . TYR A 1 193 ? -11.259 7.283 7.717 1.00 92.12 193 TYR A N 1
ATOM 1508 C CA . TYR A 1 193 ? -11.891 7.375 9.031 1.00 92.12 193 TYR A CA 1
ATOM 1509 C C . TYR A 1 193 ? -13.397 7.610 8.946 1.00 92.12 193 TYR A C 1
ATOM 1511 O O . TYR A 1 193 ? -14.129 6.953 9.687 1.00 92.12 193 TYR A O 1
ATOM 1519 N N . SER A 1 194 ? -13.862 8.453 8.017 1.00 89.56 194 SER A N 1
ATOM 1520 C CA . SER A 1 194 ? -15.293 8.585 7.737 1.00 89.56 194 SER A CA 1
ATOM 1521 C C . SER A 1 194 ? -15.910 7.231 7.390 1.00 89.56 194 SER A C 1
ATOM 1523 O O . SER A 1 194 ? -16.878 6.827 8.028 1.00 89.56 194 SER A O 1
ATOM 1525 N N . LEU A 1 195 ? -15.309 6.461 6.471 1.00 90.88 195 LEU A N 1
ATOM 1526 C CA . LEU A 1 195 ? -15.808 5.120 6.114 1.00 90.88 195 LEU A CA 1
ATOM 1527 C C . LEU A 1 195 ? -15.897 4.197 7.338 1.00 90.88 195 LEU A C 1
ATOM 1529 O O . LEU A 1 195 ? -16.879 3.478 7.521 1.00 90.88 195 LEU A O 1
ATOM 1533 N N . PHE A 1 196 ? -14.910 4.255 8.235 1.00 90.38 196 PHE A N 1
ATOM 1534 C CA . PHE A 1 196 ? -14.944 3.481 9.474 1.00 90.38 196 PHE A CA 1
ATOM 1535 C C . PHE A 1 196 ? -16.035 3.944 10.449 1.00 90.38 196 PHE A C 1
ATOM 1537 O O . PHE A 1 196 ? -16.559 3.109 11.182 1.00 90.38 196 PHE A O 1
ATOM 1544 N N . GLN A 1 197 ? -16.421 5.225 10.462 1.00 87.81 197 GLN A N 1
ATOM 1545 C CA . GLN A 1 197 ? -17.561 5.712 11.255 1.00 87.81 197 GLN A CA 1
ATOM 1546 C C . GLN A 1 197 ? -18.906 5.180 10.741 1.00 87.81 197 GLN A C 1
ATOM 1548 O O . GLN A 1 197 ? -19.837 5.036 11.533 1.00 87.81 197 GLN A O 1
ATOM 1553 N N . HIS A 1 198 ? -19.016 4.866 9.446 1.00 85.38 198 HIS A N 1
ATOM 1554 C CA . HIS A 1 198 ? -20.182 4.161 8.902 1.00 85.38 198 HIS A CA 1
ATOM 1555 C C . HIS A 1 198 ? -20.193 2.682 9.311 1.00 85.38 198 HIS A C 1
ATOM 1557 O O . HIS A 1 198 ? -21.248 2.156 9.654 1.00 85.38 198 HIS A O 1
ATOM 1563 N N . HIS A 1 199 ? -19.026 2.027 9.337 1.00 86.19 199 HIS A N 1
ATOM 1564 C CA . HIS A 1 199 ? -18.914 0.612 9.718 1.00 86.19 199 HIS A CA 1
ATOM 1565 C C . HIS A 1 199 ? -19.091 0.372 11.227 1.00 86.19 199 HIS A C 1
ATOM 1567 O O . HIS A 1 199 ? -19.818 -0.526 11.647 1.00 86.19 199 HIS A O 1
ATOM 1573 N N . TYR A 1 200 ? -18.429 1.168 12.069 1.00 85.12 200 TYR A N 1
ATOM 1574 C CA . TYR A 1 200 ? -18.440 0.992 13.520 1.00 85.12 200 TYR A CA 1
ATOM 1575 C C . TYR A 1 200 ? -19.364 2.003 14.195 1.00 85.12 200 TYR A C 1
ATOM 1577 O O . TYR A 1 200 ? -18.960 3.124 14.501 1.00 85.12 200 TYR A O 1
ATOM 1585 N N . SER A 1 201 ? -20.571 1.566 14.558 1.00 81.06 201 SER A N 1
ATOM 1586 C CA . SER A 1 201 ? -21.575 2.401 15.240 1.00 81.06 201 SER A CA 1
ATOM 1587 C C . SER A 1 201 ? -21.105 3.010 16.571 1.00 81.06 201 SER A C 1
ATOM 1589 O O . SER A 1 201 ? -21.693 3.975 17.056 1.00 81.06 201 SER A O 1
ATOM 1591 N N . SER A 1 202 ? -20.062 2.445 17.192 1.00 78.88 202 SER A N 1
ATOM 1592 C CA . SER A 1 202 ? -19.448 2.968 18.418 1.00 78.88 202 SER A CA 1
ATOM 1593 C C . SER A 1 202 ? -18.588 4.214 18.192 1.00 78.88 202 SER A C 1
ATOM 1595 O O . SER A 1 202 ? -18.300 4.940 19.146 1.00 78.88 202 SER A O 1
ATOM 1597 N N . LEU A 1 203 ? -18.111 4.438 16.962 1.00 81.88 203 LEU A N 1
ATOM 1598 C CA . LEU A 1 203 ? -17.378 5.649 16.620 1.00 81.88 203 LEU A CA 1
ATOM 1599 C C . LEU A 1 203 ? -18.380 6.793 16.511 1.00 81.88 203 LEU A C 1
ATOM 1601 O O . LEU A 1 203 ? -19.348 6.733 15.757 1.00 81.88 203 LEU A O 1
ATOM 1605 N N . LYS A 1 204 ? -18.161 7.848 17.294 1.00 72.94 204 LYS A N 1
ATOM 1606 C CA . LYS A 1 204 ? -19.030 9.021 17.238 1.00 72.94 204 LYS A CA 1
ATOM 1607 C C . LYS A 1 204 ? -18.878 9.678 15.871 1.00 72.94 204 LYS A C 1
ATOM 1609 O O . LYS A 1 204 ? -17.756 9.982 15.469 1.00 72.94 204 LYS A O 1
ATOM 1614 N N . LYS A 1 205 ? -20.002 9.936 15.204 1.00 67.06 205 LYS A N 1
ATOM 1615 C CA . LYS A 1 205 ? -20.090 10.940 14.142 1.00 67.06 205 LYS A CA 1
ATOM 1616 C C . LYS A 1 205 ? -19.978 12.302 14.832 1.00 67.06 205 LYS A C 1
ATOM 1618 O O . LYS A 1 205 ? -20.976 12.824 15.314 1.00 67.06 205 LYS A O 1
ATOM 1623 N N . ASP A 1 206 ? -18.761 12.796 15.045 1.00 58.81 206 ASP A N 1
ATOM 1624 C CA . ASP A 1 206 ? -18.595 14.177 15.500 1.00 58.81 206 ASP A CA 1
ATOM 1625 C C . ASP A 1 206 ? -18.864 15.098 14.302 1.00 58.81 206 ASP A C 1
ATOM 1627 O O . ASP A 1 206 ? -18.216 14.969 13.265 1.00 58.81 206 ASP A O 1
ATOM 1631 N N . ASP A 1 207 ? -19.806 16.035 14.449 1.00 51.06 207 ASP A N 1
ATOM 1632 C CA . ASP A 1 207 ? -20.167 17.025 13.415 1.00 51.06 207 ASP A CA 1
ATOM 1633 C C . ASP A 1 207 ? -19.023 18.017 13.113 1.00 51.06 207 ASP A C 1
ATOM 1635 O O . ASP A 1 207 ? -19.070 18.786 12.151 1.00 51.06 207 ASP A O 1
ATOM 1639 N N . ALA A 1 208 ? -17.971 18.021 13.937 1.00 50.88 208 ALA A N 1
ATOM 1640 C CA . ALA A 1 208 ? -16.749 18.770 13.698 1.00 50.88 208 ALA A CA 1
ATOM 1641 C C . ALA A 1 208 ? -15.705 17.848 13.065 1.00 50.88 208 ALA A C 1
ATOM 1643 O O . ALA A 1 208 ? -15.389 16.808 13.637 1.00 50.88 208 ALA A O 1
ATOM 1644 N N . ILE A 1 209 ? -15.142 18.274 11.924 1.00 54.59 209 ILE A N 1
ATOM 1645 C CA . ILE A 1 209 ? -14.018 17.648 11.206 1.00 54.59 209 ILE A CA 1
ATOM 1646 C C . ILE A 1 209 ? -12.943 17.243 12.219 1.00 54.59 209 ILE A C 1
ATOM 1648 O O . ILE A 1 209 ? -12.065 18.034 12.583 1.00 54.59 209 ILE A O 1
ATOM 1652 N N . THR A 1 210 ? -13.023 16.009 12.705 1.00 55.91 210 THR A N 1
ATOM 1653 C CA . THR A 1 210 ? -12.037 15.466 13.622 1.00 55.91 210 THR A CA 1
ATOM 1654 C C . THR A 1 210 ? -10.863 15.120 12.740 1.00 55.91 210 THR A C 1
ATOM 1656 O O . THR A 1 210 ? -10.851 14.084 12.086 1.00 55.91 210 THR A O 1
ATOM 1659 N N . ARG A 1 211 ? -9.907 16.048 12.642 1.00 71.94 211 ARG A N 1
ATOM 1660 C CA . ARG A 1 211 ? -8.676 15.813 11.891 1.00 71.94 211 ARG A CA 1
ATOM 1661 C C . ARG A 1 211 ? -7.988 14.617 12.523 1.00 71.94 211 ARG A C 1
ATOM 1663 O O . ARG A 1 211 ? -7.493 14.721 13.647 1.00 71.94 211 ARG A O 1
ATOM 1670 N N . VAL A 1 212 ? -7.978 13.494 11.816 1.00 87.94 212 VAL A N 1
ATOM 1671 C CA . VAL A 1 212 ? -7.300 12.301 12.313 1.00 87.94 212 VAL A CA 1
ATOM 1672 C C . VAL A 1 212 ? -5.823 12.602 12.520 1.00 87.94 212 VAL A C 1
ATOM 1674 O O . VAL A 1 212 ? -5.188 13.309 11.730 1.00 87.94 212 VAL A O 1
ATOM 1677 N N . ASN A 1 213 ? -5.269 12.084 13.612 1.00 92.56 213 ASN A N 1
ATOM 1678 C CA . ASN A 1 213 ? -3.846 12.211 13.868 1.00 92.56 213 ASN A CA 1
ATOM 1679 C C . ASN A 1 213 ? -3.091 11.173 13.032 1.00 92.56 213 ASN A C 1
ATOM 1681 O O . ASN A 1 213 ? -3.189 9.975 13.299 1.00 92.56 213 ASN A O 1
ATOM 1685 N N . VAL A 1 214 ? -2.333 11.645 12.044 1.00 95.44 214 VAL A N 1
ATOM 1686 C CA . VAL A 1 214 ? -1.415 10.819 11.253 1.00 95.44 214 VAL A CA 1
ATOM 1687 C C . VAL A 1 214 ? -0.022 10.943 11.855 1.00 95.44 214 VAL A C 1
ATOM 1689 O O . VAL A 1 214 ? 0.530 12.042 11.903 1.00 95.44 214 VAL A O 1
ATOM 1692 N N . ILE A 1 215 ? 0.532 9.824 12.320 1.00 94.75 215 ILE A N 1
ATOM 1693 C CA . ILE A 1 215 ? 1.890 9.756 12.863 1.00 94.75 215 ILE A CA 1
ATOM 1694 C C . ILE A 1 215 ? 2.864 9.678 11.690 1.00 94.75 215 ILE A C 1
ATOM 1696 O O . ILE A 1 215 ? 2.867 8.699 10.950 1.00 94.75 215 ILE A O 1
ATOM 1700 N N . GLU A 1 216 ? 3.693 10.701 11.516 1.00 94.81 216 GLU A N 1
ATOM 1701 C CA . GLU A 1 216 ? 4.802 10.670 10.561 1.00 94.81 216 GLU A CA 1
ATOM 1702 C C . GLU A 1 216 ? 5.941 9.834 11.141 1.00 94.81 216 GLU A C 1
ATOM 1704 O O . GLU A 1 216 ? 6.604 10.240 12.094 1.00 94.81 216 GLU A O 1
ATOM 1709 N N . CYS A 1 217 ? 6.143 8.643 10.590 1.00 93.94 217 CYS A N 1
ATOM 1710 C CA . CYS A 1 217 ? 7.171 7.727 11.053 1.00 93.94 217 CYS A CA 1
ATOM 1711 C C . CYS A 1 217 ? 8.531 8.089 10.456 1.00 93.94 217 CYS A C 1
ATOM 1713 O O . CYS A 1 217 ? 8.635 8.490 9.294 1.00 93.94 217 CYS A O 1
ATOM 1715 N N . GLN A 1 218 ? 9.593 7.878 11.236 1.00 89.81 218 GLN A N 1
ATOM 1716 C CA . GLN A 1 218 ? 10.955 7.936 10.717 1.00 89.81 218 GLN A CA 1
ATOM 1717 C C . GLN A 1 218 ? 11.153 6.793 9.717 1.00 89.81 218 GLN A C 1
ATOM 1719 O O . GLN A 1 218 ? 11.221 5.619 10.077 1.00 89.81 218 GLN A O 1
ATOM 1724 N N . ALA A 1 219 ? 11.185 7.152 8.438 1.00 87.38 219 ALA A N 1
ATOM 1725 C CA . ALA A 1 219 ? 11.318 6.224 7.330 1.00 87.38 219 ALA A CA 1
ATOM 1726 C C . ALA A 1 219 ? 12.684 6.382 6.656 1.00 87.38 219 ALA A C 1
ATOM 1728 O O . ALA A 1 219 ? 13.333 7.429 6.725 1.00 87.38 219 ALA A O 1
ATOM 1729 N N . LEU A 1 220 ? 13.117 5.333 5.965 1.00 90.12 220 LEU A N 1
ATOM 1730 C CA . LEU A 1 220 ? 14.367 5.345 5.212 1.00 90.12 220 LEU A CA 1
ATOM 1731 C C . LEU A 1 220 ? 14.274 6.362 4.072 1.00 90.12 220 LEU A C 1
ATOM 1733 O O . LEU A 1 220 ? 13.355 6.300 3.259 1.00 90.12 220 LEU A O 1
ATOM 1737 N N . GLN A 1 221 ? 15.239 7.277 4.002 1.00 94.44 221 GLN A N 1
ATOM 1738 C CA . GLN A 1 221 ? 15.223 8.350 3.011 1.00 94.44 221 GLN A CA 1
ATOM 1739 C C . GLN A 1 221 ? 15.873 7.905 1.696 1.00 94.44 221 GLN A C 1
ATOM 1741 O O . GLN A 1 221 ? 16.956 7.299 1.687 1.00 94.44 221 GLN A O 1
ATOM 1746 N N . GLN A 1 222 ? 15.209 8.219 0.582 1.00 93.81 222 GLN A N 1
ATOM 1747 C CA . GLN A 1 222 ? 15.761 8.028 -0.756 1.00 93.81 222 GLN A CA 1
ATOM 1748 C C . GLN A 1 222 ? 16.861 9.058 -1.031 1.00 93.81 222 GLN A C 1
ATOM 1750 O O . GLN A 1 222 ? 16.855 10.164 -0.497 1.00 93.81 222 GLN A O 1
ATOM 1755 N N . ASN A 1 223 ? 17.804 8.710 -1.903 1.00 93.69 223 ASN A N 1
ATOM 1756 C CA . ASN A 1 223 ? 18.915 9.585 -2.295 1.00 93.69 223 ASN A CA 1
ATOM 1757 C C . ASN A 1 223 ? 18.798 10.109 -3.740 1.00 93.69 223 ASN A C 1
ATOM 1759 O O . ASN A 1 223 ? 19.746 10.689 -4.267 1.00 93.69 223 ASN A O 1
ATOM 1763 N N . ASN A 1 224 ? 17.655 9.884 -4.389 1.00 94.12 224 ASN A N 1
ATOM 1764 C CA . ASN A 1 224 ? 17.376 10.260 -5.775 1.00 94.12 224 ASN A CA 1
ATOM 1765 C C . ASN A 1 224 ? 15.912 10.711 -5.934 1.00 94.12 224 ASN A C 1
ATOM 1767 O O . ASN A 1 224 ? 15.184 10.779 -4.953 1.00 94.12 224 ASN A O 1
ATOM 1771 N N . GLY A 1 225 ? 15.476 11.051 -7.149 1.00 93.12 225 GLY A N 1
ATOM 1772 C CA . GLY A 1 225 ? 14.125 11.564 -7.421 1.00 93.12 225 GLY A CA 1
ATOM 1773 C C . GLY A 1 225 ? 13.149 10.554 -8.033 1.00 93.12 225 GLY A C 1
ATOM 1774 O O . GLY A 1 225 ? 12.177 10.984 -8.638 1.00 93.12 225 GLY A O 1
ATOM 1775 N N . TYR A 1 226 ? 13.428 9.247 -7.991 1.00 93.94 226 TYR A N 1
ATOM 1776 C CA . TYR A 1 226 ? 12.656 8.249 -8.753 1.00 93.94 226 TYR A CA 1
ATOM 1777 C C . TYR A 1 226 ? 12.372 6.927 -8.035 1.00 93.94 226 TYR A C 1
ATOM 1779 O O . TYR A 1 226 ? 11.565 6.135 -8.521 1.00 93.94 226 TYR A O 1
ATOM 1787 N N . ASP A 1 227 ? 12.999 6.676 -6.886 1.00 97.00 227 ASP A N 1
ATOM 1788 C CA . ASP A 1 227 ? 12.823 5.429 -6.138 1.00 97.00 227 ASP A CA 1
ATOM 1789 C C . ASP A 1 227 ? 11.705 5.467 -5.085 1.00 97.00 227 ASP A C 1
ATOM 1791 O O . ASP A 1 227 ? 11.500 4.466 -4.407 1.00 97.00 227 ASP A O 1
ATOM 1795 N N . CYS A 1 228 ? 10.932 6.550 -4.957 1.00 97.12 228 CYS A N 1
ATOM 1796 C CA . CYS A 1 228 ? 9.857 6.664 -3.956 1.00 97.12 228 CYS A CA 1
ATOM 1797 C C . CYS A 1 228 ? 8.870 5.478 -3.972 1.00 97.12 228 CYS A C 1
ATOM 1799 O O . CYS A 1 228 ? 8.531 4.920 -2.926 1.00 97.12 228 CYS A O 1
ATOM 1801 N N . GLY A 1 229 ? 8.498 5.000 -5.165 1.00 97.62 229 GLY A N 1
ATOM 1802 C CA . GLY A 1 229 ? 7.678 3.795 -5.319 1.00 97.62 229 GLY A CA 1
ATOM 1803 C C . GLY A 1 229 ? 8.375 2.530 -4.807 1.00 97.62 229 GLY A C 1
ATOM 1804 O O . GLY A 1 229 ? 7.755 1.708 -4.145 1.00 97.62 229 GLY A O 1
ATOM 1805 N N . VAL A 1 230 ? 9.683 2.385 -5.034 1.00 97.81 230 VAL A N 1
ATOM 1806 C CA . VAL A 1 230 ? 10.467 1.233 -4.552 1.00 97.81 230 VAL A CA 1
ATOM 1807 C C . VAL A 1 230 ? 10.565 1.234 -3.027 1.00 97.81 230 VAL A C 1
ATOM 1809 O O . VAL A 1 230 ? 10.407 0.189 -2.400 1.00 97.81 230 VAL A O 1
ATOM 1812 N N . TYR A 1 231 ? 10.785 2.402 -2.419 1.00 97.81 231 TYR A N 1
ATOM 1813 C CA . TYR A 1 231 ? 10.783 2.545 -0.962 1.00 97.81 231 TYR A CA 1
ATOM 1814 C C . TYR A 1 231 ? 9.407 2.240 -0.367 1.00 97.81 231 TYR A C 1
ATOM 1816 O O . TYR A 1 231 ? 9.341 1.515 0.620 1.00 97.81 231 TYR A O 1
ATOM 1824 N N . THR A 1 232 ? 8.320 2.685 -1.006 1.00 98.06 232 TH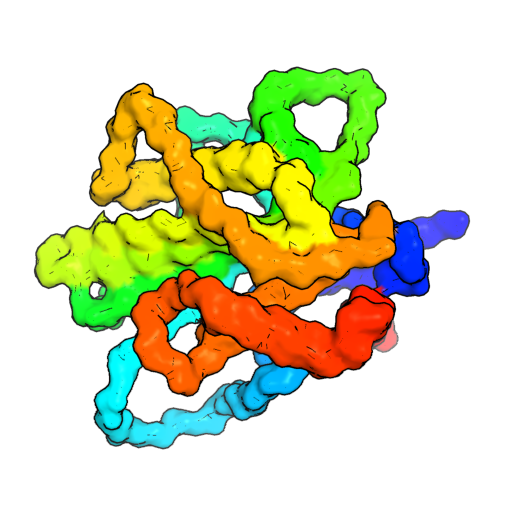R A N 1
ATOM 1825 C CA . THR A 1 232 ? 6.940 2.340 -0.617 1.00 98.06 232 THR A CA 1
ATOM 1826 C C . THR A 1 232 ? 6.732 0.822 -0.547 1.00 98.06 232 THR A C 1
ATOM 1828 O O . THR A 1 232 ? 6.227 0.317 0.457 1.00 98.06 232 THR A O 1
ATOM 1831 N N . LEU A 1 233 ? 7.192 0.075 -1.561 1.00 97.75 233 LEU A N 1
ATOM 1832 C CA . LEU A 1 233 ? 7.133 -1.394 -1.560 1.00 97.75 233 LEU A CA 1
ATOM 1833 C C . LEU A 1 233 ? 7.994 -2.013 -0.452 1.00 97.75 233 LEU A C 1
ATOM 1835 O O . LEU A 1 233 ? 7.559 -2.929 0.240 1.00 97.75 233 LEU A O 1
ATOM 1839 N N . GLY A 1 234 ? 9.202 -1.492 -0.241 1.00 96.81 234 GLY A N 1
ATOM 1840 C CA . GLY A 1 234 ? 10.079 -1.981 0.818 1.00 96.81 234 GLY A CA 1
ATOM 1841 C C . GLY A 1 234 ? 9.550 -1.708 2.230 1.00 96.81 234 GLY A C 1
ATOM 1842 O O . GLY A 1 234 ? 9.710 -2.556 3.106 1.00 96.81 234 GLY A O 1
ATOM 1843 N N . PHE A 1 235 ? 8.875 -0.574 2.455 1.00 97.25 235 PHE A N 1
ATOM 1844 C CA . PHE A 1 235 ? 8.191 -0.298 3.721 1.00 97.25 235 PHE A CA 1
ATOM 1845 C C . PHE A 1 235 ? 7.086 -1.323 3.977 1.00 97.25 235 PHE A C 1
ATOM 1847 O O . PHE A 1 235 ? 7.022 -1.890 5.067 1.00 97.25 235 PHE A O 1
ATOM 1854 N N . ALA A 1 236 ? 6.261 -1.602 2.965 1.00 97.12 236 ALA A N 1
ATOM 1855 C CA . ALA A 1 236 ? 5.194 -2.594 3.048 1.00 97.12 236 ALA A CA 1
ATOM 1856 C C . ALA A 1 236 ? 5.744 -3.988 3.398 1.00 97.12 236 ALA A C 1
ATOM 1858 O O . ALA A 1 236 ? 5.247 -4.639 4.316 1.00 97.12 236 ALA A O 1
ATOM 1859 N N . GLU A 1 237 ? 6.827 -4.416 2.743 1.00 95.75 237 GLU A N 1
ATOM 1860 C CA . GLU A 1 237 ? 7.463 -5.704 3.025 1.00 95.75 237 GLU A CA 1
ATOM 1861 C C . GLU A 1 237 ? 8.059 -5.804 4.431 1.00 95.75 237 GLU A C 1
ATOM 1863 O O . GLU A 1 237 ? 7.860 -6.804 5.123 1.00 95.75 237 GLU A O 1
ATOM 1868 N N . ALA A 1 238 ? 8.788 -4.781 4.875 1.00 94.38 238 ALA A N 1
ATOM 1869 C CA . ALA A 1 238 ? 9.400 -4.781 6.198 1.00 94.38 238 ALA A CA 1
ATOM 1870 C C . ALA A 1 238 ? 8.346 -4.795 7.318 1.00 94.38 238 ALA A C 1
ATOM 1872 O O . ALA A 1 238 ? 8.496 -5.515 8.306 1.00 94.38 238 ALA A O 1
ATOM 1873 N N . LEU A 1 239 ? 7.253 -4.048 7.144 1.00 94.06 239 LEU A N 1
ATOM 1874 C CA . LEU A 1 239 ? 6.139 -4.032 8.089 1.00 94.06 239 LEU A CA 1
ATOM 1875 C C . LEU A 1 239 ? 5.335 -5.336 8.058 1.00 94.06 239 LEU A C 1
ATOM 1877 O O . LEU A 1 239 ? 4.874 -5.780 9.110 1.00 94.06 239 LEU A O 1
ATOM 1881 N N . LEU A 1 240 ? 5.195 -5.992 6.902 1.00 92.88 240 LEU A N 1
ATOM 1882 C CA . LEU A 1 240 ? 4.594 -7.326 6.830 1.00 92.88 240 LEU A CA 1
ATOM 1883 C C . LEU A 1 240 ? 5.434 -8.355 7.599 1.00 92.88 240 LEU A C 1
ATOM 1885 O O . LEU A 1 240 ? 4.882 -9.111 8.394 1.00 92.88 240 LEU A O 1
ATOM 1889 N N . ARG A 1 241 ? 6.769 -8.339 7.450 1.00 89.88 241 ARG A N 1
ATOM 1890 C CA . ARG A 1 241 ? 7.653 -9.198 8.264 1.00 89.88 241 ARG A CA 1
ATOM 1891 C C . ARG A 1 241 ? 7.474 -8.944 9.752 1.00 89.88 241 ARG A C 1
ATOM 1893 O O . ARG A 1 241 ? 7.333 -9.897 10.507 1.00 89.88 241 ARG A O 1
ATOM 1900 N N . LEU A 1 242 ? 7.443 -7.673 10.155 1.00 89.06 242 LEU A N 1
ATOM 1901 C CA . LEU A 1 242 ? 7.216 -7.293 11.548 1.00 89.06 242 LEU A CA 1
ATOM 1902 C C . LEU A 1 242 ? 5.853 -7.786 12.058 1.00 89.06 242 LEU A C 1
ATOM 1904 O O . LEU A 1 242 ? 5.742 -8.192 13.207 1.00 89.06 242 LEU A O 1
ATOM 1908 N N . SER A 1 243 ? 4.827 -7.784 11.203 1.00 87.56 243 SER A N 1
ATOM 1909 C CA . SER A 1 243 ? 3.485 -8.292 11.529 1.00 87.56 243 SER A CA 1
ATOM 1910 C C . SER A 1 243 ? 3.462 -9.812 11.716 1.00 87.56 243 SER A C 1
ATOM 1912 O O . SER A 1 243 ? 2.695 -10.321 12.528 1.00 87.56 243 SER A O 1
ATOM 1914 N N . ASN A 1 244 ? 4.311 -10.532 10.979 1.00 84.88 244 ASN A N 1
ATOM 1915 C CA . ASN A 1 244 ? 4.412 -11.991 11.032 1.00 84.88 244 ASN A CA 1
ATOM 1916 C C . ASN A 1 244 ? 5.345 -12.491 12.147 1.00 84.88 244 ASN A C 1
ATOM 1918 O O . ASN A 1 244 ? 5.326 -13.681 12.478 1.00 84.88 244 ASN A O 1
ATOM 1922 N N . ASP A 1 245 ? 6.164 -11.612 12.726 1.00 80.56 245 ASP A N 1
ATOM 1923 C CA . ASP A 1 245 ? 7.081 -11.968 13.800 1.00 80.56 245 ASP A CA 1
ATOM 1924 C C . ASP A 1 245 ? 6.339 -12.134 15.136 1.00 80.56 245 ASP A C 1
ATOM 1926 O O . ASP A 1 245 ? 5.975 -11.178 15.821 1.00 80.56 245 ASP A O 1
ATOM 1930 N N . LYS A 1 246 ? 6.144 -13.394 15.535 1.00 67.94 246 LYS A N 1
ATOM 1931 C CA . LYS A 1 246 ? 5.488 -13.772 16.798 1.00 67.94 246 LYS A CA 1
ATOM 1932 C C . LYS A 1 246 ? 6.396 -13.635 18.026 1.00 67.94 246 LYS A C 1
ATOM 1934 O O . LYS A 1 246 ? 5.961 -13.940 19.134 1.00 67.94 246 LYS A O 1
ATOM 1939 N N . SER A 1 247 ? 7.657 -13.228 17.862 1.00 61.38 247 SER A N 1
ATOM 1940 C CA . SER A 1 247 ? 8.621 -13.139 18.966 1.00 61.38 247 SER A CA 1
ATOM 1941 C C . SER A 1 247 ? 8.484 -11.862 19.811 1.00 61.38 247 SER A C 1
ATOM 1943 O O . SER A 1 247 ? 9.055 -11.783 20.901 1.00 61.38 247 SER A O 1
ATOM 1945 N N . GLY A 1 248 ? 7.690 -10.881 19.362 1.00 55.62 248 GLY A N 1
ATOM 1946 C CA . GLY A 1 248 ? 7.474 -9.609 20.054 1.00 55.62 248 GLY A CA 1
ATOM 1947 C C . GLY A 1 248 ? 6.310 -9.617 21.055 1.00 55.62 248 GLY A C 1
ATOM 1948 O O . GLY A 1 248 ? 5.173 -9.911 20.706 1.00 55.62 248 GLY A O 1
ATOM 1949 N N . SER A 1 249 ? 6.575 -9.189 22.295 1.00 46.28 249 SER A N 1
ATOM 1950 C CA . SER A 1 249 ? 5.588 -8.973 23.377 1.00 46.28 249 SER A CA 1
ATOM 1951 C C . SER A 1 249 ? 4.802 -7.654 23.235 1.00 46.28 249 SER A C 1
ATOM 1953 O O . SER A 1 249 ? 4.454 -7.017 24.233 1.00 46.28 249 SER A O 1
ATOM 1955 N N . ASN A 1 250 ? 4.559 -7.187 22.014 1.00 55.00 250 ASN A N 1
ATOM 1956 C CA . ASN A 1 250 ? 3.844 -5.932 21.810 1.00 55.00 250 ASN A CA 1
ATOM 1957 C C . ASN A 1 250 ? 2.339 -6.199 21.734 1.00 55.00 250 ASN A C 1
ATOM 1959 O O . ASN A 1 250 ? 1.909 -7.242 21.250 1.00 55.00 250 ASN A O 1
ATOM 1963 N N . ASN A 1 251 ? 1.529 -5.214 22.131 1.00 63.97 251 ASN A N 1
ATOM 1964 C CA . ASN A 1 251 ? 0.060 -5.216 21.998 1.00 63.97 251 ASN A CA 1
ATOM 1965 C C . ASN A 1 251 ? -0.409 -5.169 20.515 1.00 63.97 251 ASN A C 1
ATOM 1967 O O . ASN A 1 251 ? -1.471 -4.623 20.216 1.00 63.97 251 ASN A O 1
ATOM 1971 N N . GLY A 1 252 ? 0.446 -5.634 19.593 1.00 67.69 252 GLY A N 1
ATOM 1972 C CA . GLY A 1 252 ? 0.335 -5.728 18.139 1.00 67.69 252 GLY A CA 1
ATOM 1973 C C . GLY A 1 252 ? 0.307 -4.416 17.344 1.00 67.69 252 GLY A C 1
ATOM 1974 O O . GLY A 1 252 ? 0.399 -4.448 16.117 1.00 67.69 252 GLY A O 1
ATOM 1975 N N . LEU A 1 253 ? 0.259 -3.261 18.017 1.00 77.00 253 LEU A N 1
ATOM 1976 C CA . LEU A 1 253 ? 0.479 -1.955 17.387 1.00 77.00 253 LEU A CA 1
ATOM 1977 C C . LEU A 1 253 ? 1.918 -1.777 16.914 1.00 77.00 253 LEU A C 1
ATOM 1979 O O . LEU A 1 253 ? 2.859 -2.254 17.555 1.00 77.00 253 LEU A O 1
ATOM 1983 N N . LEU A 1 254 ? 2.073 -1.002 15.840 1.00 84.12 254 LEU A N 1
ATOM 1984 C CA . LEU A 1 254 ? 3.382 -0.524 15.420 1.00 84.12 254 LEU A CA 1
ATOM 1985 C C . LEU A 1 254 ? 3.987 0.403 16.486 1.00 84.12 254 LEU A C 1
ATOM 1987 O O . LEU A 1 254 ? 3.430 1.454 16.818 1.00 84.12 254 LEU A O 1
ATOM 1991 N N . ASP A 1 255 ? 5.142 -0.013 16.999 1.00 86.31 255 ASP A N 1
ATOM 1992 C CA . ASP A 1 255 ? 6.027 0.765 17.863 1.00 86.31 255 ASP A CA 1
ATOM 1993 C C . ASP A 1 255 ? 7.158 1.376 17.023 1.00 86.31 255 ASP A C 1
ATOM 1995 O O . ASP A 1 255 ? 7.693 0.720 16.130 1.00 86.31 255 ASP A O 1
ATOM 1999 N N . GLU A 1 256 ? 7.535 2.623 17.309 1.00 86.56 256 GLU A N 1
ATOM 2000 C CA . GLU A 1 256 ? 8.522 3.371 16.519 1.00 86.56 256 GLU A CA 1
ATOM 2001 C C . GLU A 1 256 ? 9.889 2.673 16.473 1.00 86.56 256 GLU A C 1
ATOM 2003 O O . GLU A 1 256 ? 10.495 2.576 15.405 1.00 86.56 256 GLU A O 1
ATOM 2008 N N . LYS A 1 257 ? 10.353 2.106 17.596 1.00 87.50 257 LYS A N 1
ATOM 2009 C CA . LYS A 1 257 ? 11.638 1.391 17.633 1.00 87.50 257 LYS A CA 1
ATOM 2010 C C . LYS A 1 257 ? 11.562 0.078 16.868 1.00 87.50 257 LYS A C 1
ATOM 2012 O O . LYS A 1 257 ? 12.521 -0.296 16.196 1.00 87.50 257 LYS A O 1
ATOM 2017 N N . ALA A 1 258 ? 10.434 -0.625 16.967 1.00 88.31 258 ALA A N 1
ATOM 2018 C CA . ALA A 1 258 ? 10.204 -1.852 16.212 1.00 88.31 258 ALA A CA 1
ATOM 2019 C C . ALA A 1 258 ? 10.160 -1.588 14.696 1.00 88.31 258 ALA A C 1
ATOM 2021 O O . ALA A 1 258 ? 10.768 -2.336 13.933 1.00 88.31 258 ALA A O 1
ATOM 2022 N N . ILE A 1 259 ? 9.509 -0.499 14.270 1.00 90.56 259 ILE A N 1
ATOM 2023 C CA . ILE A 1 259 ? 9.513 -0.024 12.879 1.00 90.56 259 ILE A CA 1
ATOM 2024 C C . ILE A 1 259 ? 10.950 0.236 12.410 1.00 90.56 259 ILE A C 1
ATOM 2026 O O . ILE A 1 259 ? 11.368 -0.301 11.385 1.00 90.56 259 ILE A O 1
ATOM 2030 N N . GLU A 1 260 ? 11.712 1.048 13.148 1.00 90.25 260 GLU A N 1
ATOM 2031 C CA . GLU A 1 260 ? 13.076 1.433 12.764 1.00 90.25 260 GLU A CA 1
ATOM 2032 C C . GLU A 1 260 ? 13.995 0.207 12.653 1.00 90.25 260 GLU A C 1
ATOM 2034 O O . GLU A 1 260 ? 14.751 0.065 11.683 1.00 90.25 260 GLU A O 1
ATOM 2039 N N . ALA A 1 261 ? 13.890 -0.719 13.610 1.00 90.19 261 ALA A N 1
ATOM 2040 C CA . ALA A 1 261 ? 14.625 -1.977 13.591 1.00 90.19 261 ALA A CA 1
ATOM 2041 C C . ALA A 1 261 ? 14.233 -2.849 12.387 1.00 90.19 261 ALA A C 1
ATOM 2043 O O . ALA A 1 261 ? 15.117 -3.363 11.697 1.00 90.19 261 ALA A O 1
ATOM 2044 N N . ALA A 1 262 ? 12.935 -2.975 12.091 1.00 90.69 262 ALA A N 1
ATOM 2045 C CA . ALA A 1 262 ? 12.440 -3.745 10.953 1.00 90.69 262 ALA A CA 1
ATOM 2046 C C . ALA A 1 262 ? 12.941 -3.172 9.619 1.00 90.69 262 ALA A C 1
ATOM 2048 O O . ALA A 1 262 ? 13.440 -3.917 8.775 1.00 90.69 262 ALA A O 1
ATOM 2049 N N . PHE A 1 263 ? 12.886 -1.850 9.445 1.00 92.38 263 PHE A N 1
ATOM 2050 C CA . PHE A 1 263 ? 13.407 -1.176 8.256 1.00 92.38 263 PHE A CA 1
ATOM 2051 C C . PHE A 1 263 ? 14.914 -1.324 8.106 1.00 92.38 263 PHE A C 1
ATOM 2053 O O . PHE A 1 263 ? 15.391 -1.636 7.015 1.00 92.38 263 PHE A O 1
ATOM 2060 N N . THR A 1 264 ? 15.665 -1.151 9.191 1.00 91.62 264 THR A N 1
ATOM 2061 C CA . THR A 1 264 ? 17.122 -1.309 9.177 1.00 91.62 264 THR A CA 1
ATOM 2062 C C . THR A 1 264 ? 17.509 -2.741 8.816 1.00 91.62 264 THR A C 1
ATOM 2064 O O . THR A 1 264 ? 18.352 -2.953 7.944 1.00 91.62 264 THR A O 1
ATOM 2067 N N . SER A 1 265 ? 16.861 -3.733 9.434 1.00 92.12 265 SER A N 1
ATOM 2068 C CA . SER A 1 265 ? 17.094 -5.149 9.138 1.00 92.12 265 SER A CA 1
ATOM 2069 C C . SER A 1 265 ? 16.771 -5.472 7.681 1.00 92.12 265 SER A C 1
ATOM 2071 O O . SER A 1 265 ? 17.617 -6.003 6.967 1.00 92.12 265 SER A O 1
ATOM 2073 N N . TYR A 1 266 ? 15.579 -5.090 7.214 1.00 92.56 266 TYR A N 1
ATOM 2074 C CA . TYR A 1 266 ? 15.142 -5.332 5.842 1.00 92.56 266 TYR A CA 1
ATOM 2075 C C . TYR A 1 266 ? 16.077 -4.669 4.820 1.00 92.56 266 TYR A C 1
ATOM 2077 O O . TYR A 1 266 ? 16.458 -5.281 3.823 1.00 92.56 266 TYR A O 1
ATOM 2085 N N . MET A 1 267 ? 16.497 -3.426 5.071 1.00 91.38 267 MET A N 1
ATOM 2086 C CA . MET A 1 267 ? 17.443 -2.728 4.204 1.00 91.38 267 MET A CA 1
ATOM 2087 C C . MET A 1 267 ? 18.777 -3.472 4.117 1.00 91.38 267 MET A C 1
ATOM 2089 O O . MET A 1 267 ? 19.327 -3.605 3.022 1.00 91.38 267 MET A O 1
ATOM 2093 N N . ASN A 1 268 ? 19.300 -3.954 5.245 1.00 92.75 268 ASN A N 1
ATOM 2094 C CA . ASN A 1 268 ? 20.552 -4.703 5.275 1.00 92.75 268 ASN A CA 1
ATOM 2095 C C . ASN A 1 268 ? 20.448 -6.011 4.482 1.00 92.75 268 ASN A C 1
ATOM 2097 O O . ASN A 1 268 ? 21.343 -6.295 3.684 1.00 92.75 268 ASN A O 1
ATOM 2101 N N . ASP A 1 269 ? 19.335 -6.740 4.602 1.00 92.56 269 ASP A N 1
ATOM 2102 C CA . ASP A 1 269 ? 19.067 -7.942 3.795 1.00 92.56 269 ASP A CA 1
ATOM 2103 C C . ASP A 1 269 ? 19.048 -7.633 2.291 1.00 92.56 269 ASP A C 1
ATOM 2105 O O . ASP A 1 269 ? 19.470 -8.441 1.464 1.00 92.56 269 ASP A O 1
ATOM 2109 N N . MET A 1 270 ? 18.604 -6.428 1.932 1.00 93.38 270 MET A N 1
ATOM 2110 C CA . MET A 1 270 ? 18.584 -5.920 0.562 1.00 93.38 270 MET A CA 1
ATOM 2111 C C . MET A 1 270 ? 19.908 -5.264 0.135 1.00 93.38 270 MET A C 1
ATOM 2113 O O . MET A 1 270 ? 19.958 -4.561 -0.876 1.00 93.38 270 MET A O 1
ATOM 2117 N N . GLY A 1 271 ? 21.007 -5.524 0.849 1.00 92.88 271 GLY A N 1
ATOM 2118 C CA . GLY A 1 271 ? 22.354 -5.060 0.501 1.00 92.88 271 GLY A CA 1
ATOM 2119 C C . GLY A 1 271 ? 22.696 -3.655 1.005 1.00 92.88 271 GLY A C 1
ATOM 2120 O O . GLY A 1 271 ? 23.626 -3.034 0.487 1.00 92.88 271 GLY A O 1
ATOM 2121 N N . GLY A 1 272 ? 21.959 -3.146 1.995 1.00 93.31 272 GLY A N 1
ATOM 2122 C CA . GLY A 1 272 ? 22.161 -1.824 2.588 1.00 93.31 272 GLY A CA 1
ATOM 2123 C C . GLY A 1 272 ? 21.615 -0.678 1.729 1.00 93.31 272 GLY A C 1
ATOM 2124 O O . GLY A 1 272 ? 21.161 -0.877 0.603 1.00 93.31 272 GLY A O 1
ATOM 2125 N N . GLN A 1 273 ? 21.684 0.554 2.246 1.00 91.12 273 GLN A N 1
ATOM 2126 C CA . GLN A 1 273 ? 21.044 1.736 1.639 1.00 91.12 273 GLN A CA 1
ATOM 2127 C C . GLN A 1 273 ? 21.432 1.970 0.172 1.00 91.12 273 GLN A C 1
ATOM 2129 O O . GLN A 1 273 ? 20.598 2.378 -0.630 1.00 91.12 273 GLN A O 1
ATOM 2134 N N . ILE A 1 274 ? 22.689 1.693 -0.187 1.00 91.81 274 ILE A N 1
ATOM 2135 C CA . ILE A 1 274 ? 23.221 1.917 -1.540 1.00 91.81 274 ILE A CA 1
ATOM 2136 C C . ILE A 1 274 ? 22.585 0.961 -2.556 1.00 91.81 274 ILE A C 1
ATOM 2138 O O . ILE A 1 274 ? 22.289 1.360 -3.681 1.00 91.81 274 ILE A O 1
ATOM 2142 N N . HIS A 1 275 ? 22.379 -0.302 -2.178 1.00 95.31 275 HIS A N 1
ATOM 2143 C CA . HIS A 1 275 ? 21.896 -1.337 -3.094 1.00 95.31 275 HIS A CA 1
ATOM 2144 C C . HIS A 1 275 ? 20.416 -1.657 -2.929 1.00 95.31 275 HIS A C 1
ATOM 2146 O O . HIS A 1 275 ? 19.855 -2.322 -3.796 1.00 95.31 275 HIS A O 1
ATOM 2152 N N . PHE A 1 276 ? 19.780 -1.138 -1.882 1.00 95.62 276 PHE A N 1
ATOM 2153 C CA . PHE A 1 276 ? 18.388 -1.378 -1.536 1.00 95.62 276 PHE A CA 1
ATOM 2154 C C . PHE A 1 276 ? 17.444 -1.320 -2.743 1.00 95.62 276 PHE A C 1
ATOM 2156 O O . PHE A 1 276 ? 16.846 -2.331 -3.111 1.00 95.62 276 PHE A O 1
ATOM 2163 N N . ALA A 1 277 ? 17.358 -0.161 -3.406 1.00 96.19 277 ALA A N 1
ATOM 2164 C CA . ALA A 1 277 ? 16.395 0.042 -4.482 1.00 96.19 277 ALA A CA 1
ATOM 2165 C C . ALA A 1 277 ? 16.699 -0.836 -5.706 1.00 96.19 277 ALA A C 1
ATOM 2167 O O . ALA A 1 277 ? 15.802 -1.465 -6.264 1.00 96.19 277 ALA A O 1
ATOM 2168 N N . SER A 1 278 ? 17.973 -0.943 -6.094 1.00 96.62 278 SER A N 1
ATOM 2169 C CA . SER A 1 278 ? 18.382 -1.769 -7.240 1.00 96.62 278 SER A CA 1
ATOM 2170 C C . SER A 1 278 ? 18.155 -3.265 -7.000 1.00 96.62 278 SER A C 1
ATOM 2172 O O . SER A 1 278 ? 17.676 -3.967 -7.894 1.00 96.62 278 SER A O 1
ATOM 2174 N N . ASN A 1 279 ? 18.424 -3.757 -5.790 1.00 97.00 279 ASN A N 1
ATOM 2175 C CA . ASN A 1 279 ? 18.162 -5.142 -5.413 1.00 97.00 279 ASN A CA 1
ATOM 2176 C C . ASN A 1 279 ? 16.664 -5.432 -5.332 1.00 97.00 279 ASN A C 1
ATOM 2178 O O . ASN A 1 279 ? 16.233 -6.486 -5.802 1.00 97.00 279 ASN A O 1
ATOM 2182 N N . LEU A 1 280 ? 15.871 -4.502 -4.792 1.00 96.44 280 LEU A N 1
ATOM 2183 C CA . LEU A 1 280 ? 14.421 -4.650 -4.698 1.00 96.44 280 LEU A CA 1
ATOM 2184 C C . LEU A 1 280 ? 13.770 -4.670 -6.083 1.00 96.44 280 LEU A C 1
ATOM 2186 O O . LEU A 1 280 ? 13.024 -5.599 -6.388 1.00 96.44 280 LEU A O 1
ATOM 2190 N N . ARG A 1 281 ? 14.140 -3.726 -6.957 1.00 97.44 281 ARG A N 1
ATOM 2191 C CA . ARG A 1 281 ? 13.728 -3.705 -8.369 1.00 97.44 281 ARG A CA 1
ATOM 2192 C C . ARG A 1 281 ? 14.053 -5.016 -9.077 1.00 97.44 281 ARG A C 1
ATOM 2194 O O . ARG A 1 281 ? 13.180 -5.613 -9.703 1.00 97.44 281 ARG A O 1
ATOM 2201 N N . ARG A 1 282 ? 15.299 -5.484 -8.955 1.00 97.12 282 ARG A N 1
ATOM 2202 C CA . ARG A 1 282 ? 15.742 -6.740 -9.571 1.00 97.12 282 ARG A CA 1
ATOM 2203 C C . ARG A 1 282 ? 14.904 -7.923 -9.093 1.00 97.12 282 ARG A C 1
ATOM 2205 O O . ARG A 1 282 ? 14.381 -8.640 -9.935 1.00 97.12 282 ARG A O 1
ATOM 2212 N N . ARG A 1 283 ? 14.727 -8.080 -7.775 1.00 96.12 283 ARG A N 1
ATOM 2213 C CA . ARG A 1 283 ? 13.932 -9.175 -7.200 1.00 96.12 283 ARG A CA 1
ATOM 2214 C C . ARG A 1 283 ? 12.497 -9.159 -7.726 1.00 96.12 283 ARG A C 1
ATOM 2216 O O . ARG A 1 283 ? 12.047 -10.168 -8.249 1.00 96.12 283 ARG A O 1
ATOM 2223 N N . ILE A 1 284 ? 11.819 -8.009 -7.673 1.00 96.62 284 ILE A N 1
ATOM 2224 C CA . ILE A 1 284 ? 10.439 -7.875 -8.172 1.00 96.62 284 ILE A CA 1
ATOM 2225 C C . ILE A 1 284 ? 10.365 -8.200 -9.671 1.00 96.62 284 ILE A C 1
ATOM 2227 O O . ILE A 1 284 ? 9.467 -8.917 -10.105 1.00 96.62 284 ILE A O 1
ATOM 2231 N N . GLY A 1 285 ? 11.319 -7.715 -10.469 1.00 97.31 285 GLY A N 1
ATOM 2232 C CA . GLY A 1 285 ? 11.389 -8.033 -11.895 1.00 97.31 285 GLY A CA 1
ATOM 2233 C C . GLY A 1 285 ? 11.604 -9.525 -12.170 1.00 97.31 285 GLY A C 1
ATOM 2234 O O . GLY A 1 285 ? 10.990 -10.071 -13.085 1.00 97.31 285 GLY A O 1
ATOM 2235 N N . ASP A 1 286 ? 12.447 -10.192 -11.382 1.00 96.25 286 ASP A N 1
ATOM 2236 C CA . ASP A 1 286 ? 12.683 -11.636 -11.482 1.00 96.25 286 ASP A CA 1
ATOM 2237 C C . ASP A 1 286 ? 11.444 -12.438 -11.072 1.00 96.25 286 ASP A C 1
ATOM 2239 O O . ASP A 1 286 ? 11.098 -13.417 -11.732 1.00 96.25 286 ASP A O 1
ATOM 2243 N N . ASP A 1 287 ? 10.724 -11.984 -10.048 1.00 95.06 287 ASP A N 1
ATOM 2244 C CA . ASP A 1 287 ? 9.469 -12.591 -9.617 1.00 95.06 287 ASP A CA 1
ATOM 2245 C C . ASP A 1 287 ? 8.379 -12.499 -10.695 1.00 95.06 287 ASP A C 1
ATOM 2247 O O . ASP A 1 287 ? 7.724 -13.501 -10.985 1.00 95.06 287 ASP A O 1
ATOM 2251 N N . ILE A 1 288 ? 8.222 -11.337 -11.346 1.00 96.69 288 ILE A N 1
ATOM 2252 C CA . ILE A 1 288 ? 7.286 -11.168 -12.472 1.00 96.69 288 ILE A CA 1
ATOM 2253 C C . ILE A 1 288 ? 7.617 -12.157 -13.593 1.00 96.69 288 ILE A C 1
ATOM 2255 O O . ILE A 1 288 ? 6.721 -12.829 -14.102 1.00 96.69 288 ILE A O 1
ATOM 2259 N N . ARG A 1 289 ? 8.897 -12.270 -13.975 1.00 96.38 289 ARG A N 1
ATOM 2260 C CA . ARG A 1 289 ? 9.329 -13.196 -15.038 1.00 96.38 289 ARG A CA 1
ATOM 2261 C C . ARG A 1 289 ? 9.062 -14.646 -14.655 1.00 96.38 289 ARG A C 1
ATOM 2263 O O . ARG A 1 289 ? 8.477 -15.379 -15.442 1.00 96.38 289 ARG A O 1
ATOM 2270 N N . LYS A 1 290 ? 9.414 -15.035 -13.428 1.00 95.06 290 LYS A N 1
ATOM 2271 C CA . LYS A 1 290 ? 9.178 -16.387 -12.915 1.00 95.06 290 LYS A CA 1
ATOM 2272 C C . LYS A 1 290 ? 7.692 -16.753 -12.945 1.00 95.06 290 LYS A C 1
ATOM 2274 O O . LYS A 1 290 ? 7.347 -17.855 -13.358 1.00 95.06 290 LYS A O 1
ATOM 2279 N N . LEU A 1 291 ? 6.813 -15.845 -12.521 1.00 94.62 291 LEU A N 1
ATOM 2280 C CA . LEU A 1 291 ? 5.364 -16.064 -12.549 1.00 94.62 291 LEU A CA 1
ATOM 2281 C C . LEU A 1 291 ? 4.811 -16.100 -13.982 1.00 94.62 291 LEU A C 1
ATOM 2283 O O . LEU A 1 291 ? 3.919 -16.894 -14.271 1.00 94.62 291 LEU A O 1
ATOM 2287 N N . ALA A 1 292 ? 5.349 -15.286 -14.892 1.00 93.62 292 ALA A N 1
ATOM 2288 C CA . ALA A 1 292 ? 4.968 -15.303 -16.305 1.00 93.62 292 ALA A CA 1
ATOM 2289 C C . ALA A 1 292 ? 5.358 -16.619 -17.003 1.00 93.62 292 ALA A C 1
ATOM 2291 O O . ALA A 1 292 ? 4.578 -17.144 -17.800 1.00 93.62 292 ALA A O 1
ATOM 2292 N N . ASP A 1 293 ? 6.522 -17.182 -16.669 1.00 91.31 293 ASP A N 1
ATOM 2293 C CA . ASP A 1 293 ? 6.974 -18.472 -17.201 1.00 91.31 293 ASP A CA 1
ATOM 2294 C C . ASP A 1 293 ? 6.072 -19.623 -16.729 1.00 91.31 293 ASP A C 1
ATOM 2296 O O . ASP A 1 293 ? 5.721 -20.495 -17.519 1.00 91.31 293 ASP A O 1
ATOM 2300 N N . ILE A 1 294 ? 5.636 -19.601 -15.462 1.00 85.56 294 ILE A N 1
ATOM 2301 C CA . ILE A 1 294 ? 4.706 -20.601 -14.905 1.00 85.56 294 ILE A CA 1
ATOM 2302 C C . ILE A 1 294 ? 3.327 -20.522 -15.578 1.00 85.56 294 ILE A C 1
ATOM 2304 O O . ILE A 1 294 ? 2.691 -21.549 -15.807 1.00 85.56 294 ILE A O 1
ATOM 2308 N N . ASN A 1 295 ? 2.869 -19.311 -15.902 1.00 72.31 295 ASN A N 1
ATOM 2309 C CA . ASN A 1 295 ? 1.541 -19.059 -16.468 1.00 72.31 295 ASN A CA 1
ATOM 2310 C C . ASN A 1 295 ? 1.500 -19.098 -18.005 1.00 72.31 295 ASN A C 1
ATOM 2312 O O . ASN A 1 295 ? 0.446 -18.858 -18.597 1.00 72.31 295 ASN A O 1
ATOM 2316 N N . SER A 1 296 ? 2.623 -19.387 -18.666 1.00 68.12 296 SER A N 1
ATOM 2317 C CA . SER A 1 296 ? 2.657 -19.540 -20.118 1.00 68.12 296 SER A CA 1
ATOM 2318 C C . SER A 1 296 ? 2.084 -20.911 -20.504 1.00 68.12 296 SER A C 1
ATOM 2320 O O . SER A 1 296 ? 2.608 -21.930 -20.050 1.00 68.12 296 SER A O 1
ATOM 2322 N N . PRO A 1 297 ? 1.017 -20.986 -21.323 1.00 57.22 297 PRO A N 1
ATOM 2323 C CA . PRO A 1 297 ? 0.545 -22.269 -21.829 1.00 57.22 297 PRO A CA 1
ATOM 2324 C C . PRO A 1 297 ? 1.643 -22.903 -22.697 1.00 57.22 297 PRO A C 1
ATOM 2326 O O . PRO A 1 297 ? 2.125 -22.261 -23.632 1.00 57.22 297 PRO A O 1
ATOM 2329 N N . ASN A 1 298 ? 2.045 -24.134 -22.352 1.00 44.62 298 ASN A N 1
ATOM 2330 C CA . ASN A 1 298 ? 2.916 -24.980 -23.182 1.00 44.62 298 ASN A CA 1
ATOM 2331 C C . ASN A 1 298 ? 2.304 -25.234 -24.564 1.00 44.62 298 ASN A C 1
ATOM 2333 O O . ASN A 1 298 ? 1.074 -25.472 -24.623 1.00 44.62 298 ASN A O 1
#